Protein AF-0000000084899746 (afdb_homodimer)

pLDDT: mean 70.38, std 29.95, range [18.81, 96.94]

Radius of gyration: 23.06 Å; Cα contacts (8 Å, |Δi|>4): 416; chains: 2; bounding box: 55×87×61 Å

Nearest PDB structures (foldseek):
  3hh2-assembly1_D  TM=6.775E-01  e=1.418E-03  Homo sapiens
  5jhw-assembly1_C  TM=6.684E-01  e=2.834E-03  Homo sapiens
  2b0u-assembly1_C  TM=6.262E-01  e=2.203E-03  Homo sapiens
  5jhw-assembly1_D  TM=6.449E-01  e=4.403E-03  Homo sapiens
  2kcx-assembly1_A  TM=6.021E-01  e=7.758E-03  Homo sapiens

Organism: Ciona savignyi (NCBI:txid51511)

Secondary structure (DSSP, 8-state):
----------------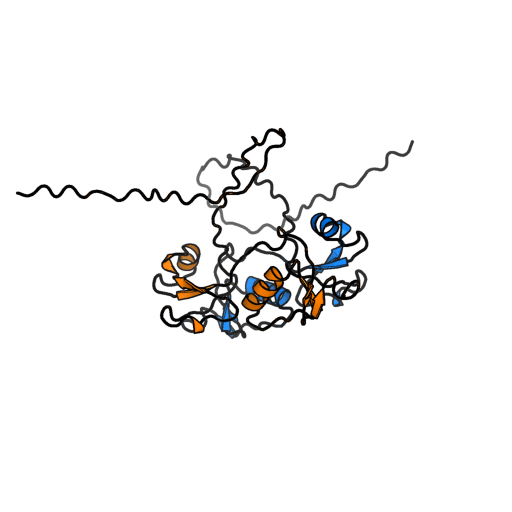---------------------------SEE-B--TT-GGGS-TT-EEEEGGG-HHHHHTT--TT-EEEE-----GGGS----EEETTS-EESSHHHHHHHHHHHTS---EEEEEETTTEE-/-------------------------------------------SEE-B--TT-GGGS-TT-EEEEGGG-HHHHHTT--TT-EEEE-----GGGS----EEETTS-EESSHHHHHHHHHHHTS---EEEEEETTTEE-

Solvent-accessible surface area (backbone atoms only — not comparable to full-atom values): 16824 Å² total; per-residue (Å²): 136,83,83,78,82,80,83,78,85,74,85,65,89,66,91,77,76,82,71,86,72,81,79,80,81,78,81,77,66,83,72,72,78,68,75,68,67,74,66,71,74,49,58,54,50,34,37,73,37,51,86,92,40,73,77,63,29,59,58,79,23,40,69,38,59,32,65,80,33,68,70,46,46,77,63,72,47,52,62,87,38,32,30,27,37,52,74,84,72,70,45,66,77,46,78,72,49,41,25,12,30,68,86,59,28,22,18,39,20,69,64,46,40,48,47,46,17,25,75,58,69,45,92,60,46,79,68,34,42,23,40,47,96,77,51,61,93,138,85,82,80,82,80,83,82,88,80,92,71,91,76,91,81,80,80,71,87,73,81,80,81,82,75,84,76,66,81,69,72,76,70,74,68,67,76,62,70,68,51,57,57,49,35,35,72,36,51,85,92,39,72,78,62,30,58,57,77,25,39,68,37,58,32,65,81,33,67,70,46,45,75,62,70,48,52,60,87,38,32,27,26,35,52,76,82,72,70,45,63,76,46,78,73,50,42,26,12,30,68,86,59,29,20,18,38,19,71,66,47,39,48,46,45,17,26,77,59,68,45,92,61,48,80,68,33,43,22,40,48,96,78,50,60,94

Structure (mmCIF, N/CA/C/O backbone):
data_AF-0000000084899746-model_v1
#
loop_
_entity.id
_entity.type
_entity.pdbx_description
1 polymer 'Kazal-like domain-containing protein'
#
loop_
_atom_site.group_PDB
_atom_site.id
_atom_site.type_symbol
_atom_site.label_atom_id
_atom_site.label_alt_id
_atom_site.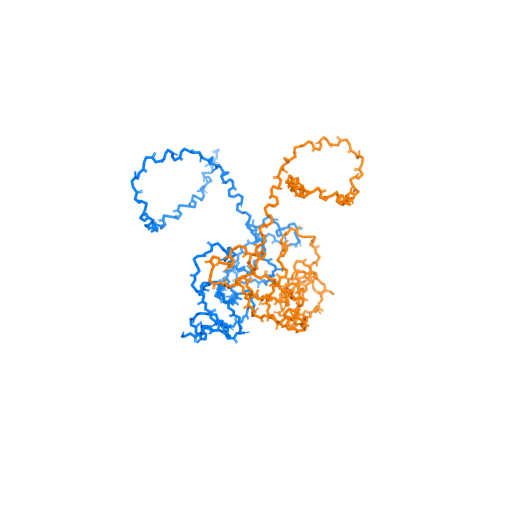label_comp_id
_atom_site.label_asym_id
_atom_site.label_entity_id
_atom_site.label_seq_id
_atom_site.pdbx_PDB_ins_code
_atom_site.Cartn_x
_atom_site.Cartn_y
_atom_site.Cartn_z
_atom_site.occupancy
_atom_site.B_iso_or_equiv
_atom_site.auth_seq_id
_atom_site.auth_comp_id
_atom_site.auth_asym_id
_atom_site.auth_atom_id
_atom_site.pdbx_PDB_model_num
ATOM 1 N N . MET A 1 1 ? -36.156 -30.188 -20.719 1 22.94 1 MET A N 1
ATOM 2 C CA . MET A 1 1 ? -35.375 -29.109 -21.328 1 22.94 1 MET A CA 1
ATOM 3 C C . MET A 1 1 ? -35.062 -28.031 -20.312 1 22.94 1 MET A C 1
ATOM 5 O O . MET A 1 1 ? -35.938 -27.312 -19.844 1 22.94 1 MET A O 1
ATOM 9 N N . SER A 1 2 ? -34.188 -28.094 -19.297 1 26.72 2 SER A N 1
ATOM 10 C CA . SER A 1 2 ? -34.125 -27.719 -17.875 1 26.72 2 SER A CA 1
ATOM 11 C C . SER A 1 2 ? -33.594 -26.297 -17.703 1 26.72 2 SER A C 1
ATOM 13 O O . SER A 1 2 ? -32.531 -25.969 -18.188 1 26.72 2 SER A O 1
ATOM 15 N N . GLU A 1 3 ? -34.438 -25.25 -17.594 1 24.33 3 GLU A N 1
ATOM 16 C CA . GLU A 1 3 ? -34.219 -23.812 -17.609 1 24.33 3 GLU A CA 1
ATOM 17 C C . GLU A 1 3 ? -33.406 -23.344 -16.422 1 24.33 3 GLU A C 1
ATOM 19 O O . GLU A 1 3 ? -33.844 -23.438 -15.273 1 24.33 3 GLU A O 1
ATOM 24 N N . ASN A 1 4 ? -32.125 -23.641 -16.203 1 22.81 4 ASN A N 1
ATOM 25 C CA . ASN A 1 4 ? -31.297 -23.422 -15.031 1 22.81 4 ASN A CA 1
ATOM 26 C C . ASN A 1 4 ? -31.172 -21.938 -14.695 1 22.81 4 ASN A C 1
ATOM 28 O O . ASN A 1 4 ? -30.688 -21.156 -15.508 1 22.81 4 ASN A O 1
ATOM 32 N N . SER A 1 5 ? -32 -21.25 -13.828 1 21.64 5 SER A N 1
ATOM 33 C CA . SER A 1 5 ? -32.25 -19.922 -13.289 1 21.64 5 SER A CA 1
ATOM 34 C C . SER A 1 5 ? -30.984 -19.359 -12.641 1 21.64 5 SER A C 1
ATOM 36 O O . SER A 1 5 ? -30.531 -19.875 -11.617 1 21.64 5 SER A O 1
ATOM 38 N N . SER A 1 6 ? -29.969 -18.922 -13.359 1 20.78 6 SER A N 1
ATOM 39 C CA . SER A 1 6 ? -28.656 -18.469 -12.906 1 20.78 6 SER A CA 1
ATOM 40 C C . SER A 1 6 ? -28.781 -17.25 -12 1 20.78 6 SER A C 1
ATOM 42 O O . SER A 1 6 ? -29.438 -16.281 -12.352 1 20.78 6 SER A O 1
ATOM 44 N N . ILE A 1 7 ? -28.875 -17.203 -10.703 1 20.41 7 ILE A N 1
ATOM 45 C CA . ILE A 1 7 ? -29.031 -16.281 -9.578 1 20.41 7 ILE A CA 1
ATOM 46 C C . ILE A 1 7 ? -27.984 -15.18 -9.672 1 20.41 7 ILE A C 1
ATOM 48 O O . ILE A 1 7 ? -26.781 -15.453 -9.664 1 20.41 7 ILE A O 1
ATOM 52 N N . ARG A 1 8 ? -28.188 -13.992 -10.289 1 20.94 8 ARG A N 1
ATOM 53 C CA . ARG A 1 8 ? -27.453 -12.75 -10.508 1 20.94 8 ARG A CA 1
ATOM 54 C C . ARG A 1 8 ? -27.141 -12.07 -9.18 1 20.94 8 ARG A C 1
ATOM 56 O O . ARG A 1 8 ? -28.031 -11.844 -8.359 1 20.94 8 ARG A O 1
ATOM 63 N N . ALA A 1 9 ? -26 -12.078 -8.5 1 21.05 9 ALA A N 1
ATOM 64 C CA . ALA A 1 9 ? -25.594 -11.578 -7.18 1 21.05 9 ALA A CA 1
ATOM 65 C C . ALA A 1 9 ? -25.641 -10.055 -7.133 1 21.05 9 ALA A C 1
ATOM 67 O O . ALA A 1 9 ? -24.953 -9.391 -7.91 1 21.05 9 ALA A O 1
ATOM 68 N N . VAL A 1 10 ? -26.734 -9.289 -6.93 1 21.27 10 VAL A N 1
ATOM 69 C CA . VAL A 1 10 ? -27.031 -7.875 -6.727 1 21.27 10 VAL A CA 1
ATOM 70 C C . VAL A 1 10 ? -26.281 -7.367 -5.496 1 21.27 10 VAL A C 1
ATOM 72 O O . VAL A 1 10 ? -26.406 -7.926 -4.406 1 21.27 10 VAL A O 1
ATOM 75 N N . CYS A 1 11 ? -25.094 -6.793 -5.648 1 22.44 11 CYS A N 1
ATOM 76 C CA . CYS A 1 11 ? -24.375 -6.18 -4.539 1 22.44 11 CYS A CA 1
ATOM 77 C C . CYS A 1 11 ? -25.188 -5.059 -3.912 1 22.44 11 CYS A C 1
ATOM 79 O O . CYS A 1 11 ? -25.359 -3.994 -4.508 1 22.44 11 CYS A O 1
ATOM 81 N N . THR A 1 12 ? -26.344 -5.113 -3.266 1 22.73 12 THR A N 1
ATOM 82 C CA . THR A 1 12 ? -27.203 -4.184 -2.551 1 22.73 12 THR A CA 1
ATOM 83 C C . THR A 1 12 ? -26.484 -3.592 -1.343 1 22.73 12 THR A C 1
ATOM 85 O O . THR A 1 12 ? -27.125 -3.039 -0.444 1 22.73 12 THR A O 1
ATOM 88 N N . ARG A 1 13 ? -25.297 -3.523 -1.146 1 24.47 13 ARG A N 1
ATOM 89 C CA . ARG A 1 13 ? -25.109 -3.199 0.263 1 24.47 13 ARG A CA 1
ATOM 90 C C . ARG A 1 13 ? -25.578 -1.782 0.568 1 24.47 13 ARG A C 1
ATOM 92 O O . ARG A 1 13 ? -25.125 -0.822 -0.061 1 24.47 13 ARG A O 1
ATOM 99 N N . ARG A 1 14 ? -26.734 -1.293 1.242 1 23.78 14 ARG A N 1
ATOM 100 C CA . ARG A 1 14 ? -27.516 -0.201 1.808 1 23.78 14 ARG A CA 1
ATOM 101 C C . ARG A 1 14 ? -26.703 0.574 2.844 1 23.78 14 ARG A C 1
ATOM 103 O O . ARG A 1 14 ? -27.266 1.404 3.572 1 23.78 14 ARG A O 1
ATOM 110 N N . ARG A 1 15 ? -25.672 0.306 3.469 1 27.06 15 ARG A N 1
ATOM 111 C CA . ARG A 1 15 ? -25.656 1.121 4.68 1 27.06 15 ARG A CA 1
ATOM 112 C C . ARG A 1 15 ? -25.688 2.607 4.34 1 27.06 15 ARG A C 1
ATOM 114 O O . ARG A 1 15 ? -25.062 3.039 3.363 1 27.06 15 ARG A O 1
ATOM 121 N N . ARG A 1 16 ? -26.625 3.539 4.832 1 24.56 16 ARG A N 1
ATOM 122 C CA . ARG A 1 16 ? -27.125 4.898 4.984 1 24.56 16 ARG A CA 1
ATOM 123 C C . ARG A 1 16 ? -26.047 5.828 5.531 1 24.56 16 ARG A C 1
ATOM 125 O O . ARG A 1 16 ? -25.656 5.707 6.695 1 24.56 16 ARG A O 1
ATOM 132 N N . TYR A 1 17 ? -24.984 6.051 5.277 1 24.72 17 TYR A N 1
ATOM 133 C CA . TYR A 1 17 ? -24.297 7.18 5.891 1 24.72 17 TYR A CA 1
ATOM 134 C C . TYR A 1 17 ? -25 8.492 5.57 1 24.72 17 TYR A C 1
ATOM 136 O O . TYR A 1 17 ? -25.391 8.727 4.422 1 24.72 17 TYR A O 1
ATOM 144 N N . ASN A 1 18 ? -25.766 9.102 6.469 1 24.52 18 ASN A N 1
ATOM 145 C CA . ASN A 1 18 ? -26.453 10.391 6.496 1 24.52 18 ASN A CA 1
ATOM 146 C C . ASN A 1 18 ? -25.516 11.523 6.109 1 24.52 18 ASN A C 1
ATOM 148 O O . ASN A 1 18 ? -24.578 11.844 6.844 1 24.52 18 ASN A O 1
ATOM 152 N N . VAL A 1 19 ? -25.188 11.742 4.949 1 23.72 19 VAL A N 1
ATOM 153 C CA . VAL A 1 19 ? -24.766 13.047 4.441 1 23.72 19 VAL A CA 1
ATOM 154 C C . VAL A 1 19 ? -25.906 14.047 4.613 1 23.72 19 VAL A C 1
ATOM 156 O O . VAL A 1 19 ? -27.016 13.828 4.125 1 23.72 19 VAL A O 1
ATOM 159 N N . LEU A 1 20 ? -25.953 14.742 5.77 1 25.7 20 LEU A N 1
ATOM 160 C CA . LEU A 1 20 ? -26.781 15.93 5.855 1 25.7 20 LEU A CA 1
ATOM 161 C C . LEU A 1 20 ? -26.531 16.875 4.684 1 25.7 20 LEU A C 1
ATOM 163 O O . LEU A 1 20 ? -25.469 17.5 4.609 1 25.7 20 LEU A O 1
ATOM 167 N N . LEU A 1 21 ? -27 16.531 3.457 1 24.83 21 LEU A N 1
ATOM 168 C CA . LEU A 1 21 ? -27.328 17.359 2.314 1 24.83 21 LEU A CA 1
ATOM 169 C C . LEU A 1 21 ? -28.438 18.359 2.68 1 24.83 21 LEU A C 1
ATOM 171 O O . LEU A 1 21 ? -29.547 17.969 3.045 1 24.83 21 LEU A O 1
ATOM 175 N N . LYS A 1 22 ? -28.156 19.531 3.238 1 27.23 22 LYS A N 1
ATOM 176 C CA . LYS A 1 22 ? -29.125 20.609 3.133 1 27.23 22 LYS A CA 1
ATOM 177 C C . LYS A 1 22 ? -29.656 20.75 1.706 1 27.23 22 LYS A C 1
ATOM 179 O O . LYS A 1 22 ? -28.969 20.391 0.749 1 27.23 22 LYS A O 1
ATOM 184 N N . SER A 1 23 ? -31.047 21.172 1.27 1 25.8 23 SER A N 1
ATOM 185 C CA . SER A 1 23 ? -32.156 21.281 0.318 1 25.8 23 SER A CA 1
ATOM 186 C C . SER A 1 23 ? -31.734 22.094 -0.91 1 25.8 23 SER A C 1
ATOM 188 O O . SER A 1 23 ? -32.562 22.328 -1.799 1 25.8 23 SER A O 1
ATOM 190 N N . ALA A 1 24 ? -30.812 23.062 -0.92 1 26.81 24 ALA A N 1
ATOM 191 C CA . ALA A 1 24 ? -31.078 23.922 -2.068 1 26.81 24 ALA A CA 1
ATOM 192 C C . ALA A 1 24 ? -31.062 23.125 -3.367 1 26.81 24 ALA A C 1
ATOM 194 O O . ALA A 1 24 ? -30.5 22.031 -3.424 1 26.81 24 ALA A O 1
ATOM 195 N N . GLY A 1 25 ? -31.75 23.516 -4.582 1 26.84 25 GLY A N 1
ATOM 196 C CA . GLY A 1 25 ? -32.281 23.188 -5.891 1 26.84 25 GLY A CA 1
ATOM 197 C C . GLY A 1 25 ? -31.281 22.5 -6.797 1 26.84 25 GLY A C 1
ATOM 198 O O . GLY A 1 25 ? -31.484 22.422 -8.008 1 26.84 25 GLY A O 1
ATOM 199 N N . ILE A 1 26 ? -29.984 22.5 -6.43 1 24.7 26 ILE A N 1
ATOM 200 C CA . ILE A 1 26 ? -29.094 22.281 -7.566 1 24.7 26 ILE A CA 1
ATOM 201 C C . ILE A 1 26 ? -29.375 20.922 -8.195 1 24.7 26 ILE A C 1
ATOM 203 O O . ILE A 1 26 ? -29.562 19.938 -7.492 1 24.7 26 ILE A O 1
ATOM 207 N N . ASN A 1 27 ? -29.938 20.875 -9.43 1 25.02 27 ASN A N 1
ATOM 208 C CA . ASN A 1 27 ? -30.297 19.922 -10.469 1 25.02 27 ASN A CA 1
ATOM 209 C C . ASN A 1 27 ? -29.234 18.844 -10.633 1 25.02 27 ASN A C 1
ATOM 211 O O . ASN A 1 27 ? -28.062 19.141 -10.906 1 25.02 27 ASN A O 1
ATOM 215 N N . TRP A 1 28 ? -29.281 17.734 -10 1 24.17 28 TRP A N 1
ATOM 216 C CA . TRP A 1 28 ? -28.578 16.484 -9.703 1 24.17 28 TRP A CA 1
ATOM 217 C C . TRP A 1 28 ? -28.281 15.703 -10.977 1 24.17 28 TRP A C 1
ATOM 219 O O . TRP A 1 28 ? -27.828 14.555 -10.914 1 24.17 28 TRP A O 1
ATOM 229 N N . MET A 1 29 ? -28.688 16.188 -12.266 1 26.17 29 MET A N 1
ATOM 230 C CA . MET A 1 29 ? -28.844 15.141 -13.266 1 26.17 29 MET A CA 1
ATOM 231 C C . MET A 1 29 ? -27.516 14.469 -13.578 1 26.17 29 MET A C 1
ATOM 233 O O . MET A 1 29 ? -27.453 13.531 -14.375 1 26.17 29 MET A O 1
ATOM 237 N N . LYS A 1 30 ? -26.5 15.273 -13.789 1 27.16 30 LYS A N 1
ATOM 238 C CA . LYS A 1 30 ? -25.578 14.688 -14.75 1 27.16 30 LYS A CA 1
ATOM 239 C C . LYS A 1 30 ? -25.031 13.352 -14.25 1 27.16 30 LYS A C 1
ATOM 241 O O . LYS A 1 30 ? -24.453 13.273 -13.172 1 27.16 30 LYS A O 1
ATOM 246 N N . VAL A 1 31 ? -25.594 12.18 -14.547 1 25.89 31 VAL A N 1
ATOM 247 C CA . VAL A 1 31 ? -25.359 10.75 -14.375 1 25.89 31 VAL A CA 1
ATOM 248 C C . VAL A 1 31 ? -23.922 10.414 -14.758 1 25.89 31 VAL A C 1
ATOM 250 O O . VAL A 1 31 ? -23.562 10.422 -15.938 1 25.89 31 VAL A O 1
ATOM 253 N N . VAL A 1 32 ? -22.938 11.117 -14.461 1 27.5 32 VAL A N 1
ATOM 254 C CA . VAL A 1 32 ? -21.672 10.562 -14.953 1 27.5 32 VAL A CA 1
ATOM 255 C C . VAL A 1 32 ? -21.594 9.078 -14.602 1 27.5 32 VAL A C 1
ATOM 257 O O . VAL A 1 32 ? -21.953 8.68 -13.492 1 27.5 32 VAL A O 1
ATOM 260 N N . SER A 1 33 ? -21.938 8.141 -15.492 1 23.72 33 SER A N 1
ATOM 261 C CA . SER A 1 33 ? -21.688 6.703 -15.484 1 23.72 33 SER A CA 1
ATOM 262 C C . SER A 1 33 ? -20.312 6.379 -14.906 1 23.72 33 SER A C 1
ATOM 264 O O . SER A 1 33 ? -19.297 6.723 -15.508 1 23.72 33 SER A O 1
ATOM 266 N N . VAL A 1 34 ? -20.094 6.723 -13.805 1 28.42 34 VAL A N 1
ATOM 267 C CA . VAL A 1 34 ? -18.891 6.23 -13.156 1 28.42 34 VAL A CA 1
ATOM 268 C C . VAL A 1 34 ? -18.781 4.719 -13.352 1 28.42 34 VAL A C 1
ATOM 270 O O . VAL A 1 34 ? -19.609 3.961 -12.852 1 28.42 34 VAL A O 1
ATOM 273 N N . VAL A 1 35 ? -18.656 4.18 -14.602 1 25.7 35 VAL A N 1
ATOM 274 C CA . VAL A 1 35 ? -18.25 2.787 -14.773 1 25.7 35 VAL A CA 1
ATOM 275 C C . VAL A 1 35 ? -17.234 2.406 -13.688 1 25.7 35 VAL A C 1
ATOM 277 O O . VAL A 1 35 ? -16.156 2.998 -13.594 1 25.7 35 VAL A O 1
ATOM 280 N N . PHE A 1 36 ? -17.734 2.26 -12.562 1 29.45 36 PHE A N 1
ATOM 281 C CA . PHE A 1 36 ? -16.984 1.603 -11.5 1 29.45 36 PHE A CA 1
ATOM 282 C C . PHE A 1 36 ? -16.312 0.331 -12.016 1 29.45 36 PHE A C 1
ATOM 284 O O . PHE A 1 36 ? -16.953 -0.717 -12.109 1 29.45 36 PHE A O 1
ATOM 291 N N . ALA A 1 37 ? -15.727 0.296 -13.156 1 29.95 37 ALA A N 1
ATOM 292 C CA . ALA A 1 37 ? -14.883 -0.879 -13.359 1 29.95 37 ALA A CA 1
ATOM 293 C C . ALA A 1 37 ? -14.219 -1.312 -12.055 1 29.95 37 ALA A C 1
ATOM 295 O O . ALA A 1 37 ? -13.562 -0.508 -11.391 1 29.95 37 ALA A O 1
ATOM 296 N N . LEU A 1 38 ? -14.992 -2.064 -11.281 1 30.58 38 LEU A N 1
ATOM 297 C CA . LEU A 1 38 ? -14.445 -2.811 -10.156 1 30.58 38 LEU A CA 1
ATOM 298 C C . LEU A 1 38 ? -12.969 -3.127 -10.375 1 30.58 38 LEU A C 1
ATOM 300 O O . LEU A 1 38 ? -12.641 -4.102 -11.0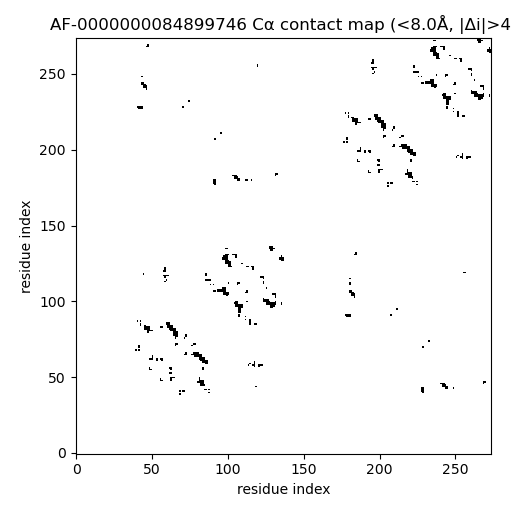62 1 30.58 38 LEU A O 1
ATOM 304 N N . HIS A 1 39 ? -12.234 -2.193 -10.883 1 35.06 39 HIS A N 1
ATOM 305 C CA . HIS A 1 39 ? -10.82 -2.537 -10.891 1 35.06 39 HIS A CA 1
ATOM 306 C C . HIS A 1 39 ? -10.406 -3.213 -9.586 1 35.06 39 HIS A C 1
ATOM 308 O O . HIS A 1 39 ? -10.492 -2.609 -8.516 1 35.06 39 HIS A O 1
ATOM 314 N N . VAL A 1 40 ? -10.883 -4.477 -9.477 1 37.56 40 VAL A N 1
ATOM 315 C CA . VAL A 1 40 ? -10.25 -5.246 -8.414 1 37.56 40 VAL A CA 1
ATOM 316 C C . VAL A 1 40 ? -8.75 -4.98 -8.398 1 37.56 40 VAL A C 1
ATOM 318 O O . VAL A 1 40 ? -8.047 -5.312 -9.359 1 37.56 40 VAL A O 1
ATOM 321 N N . THR A 1 41 ? -8.383 -3.768 -7.953 1 48.16 41 THR A N 1
ATOM 322 C CA . THR A 1 41 ? -6.945 -3.561 -7.777 1 48.16 41 THR A CA 1
ATOM 323 C C . THR A 1 41 ? -6.297 -4.789 -7.141 1 48.16 41 THR A C 1
ATOM 325 O O . THR A 1 41 ? -6.785 -5.301 -6.133 1 48.16 41 THR A O 1
ATOM 328 N N . VAL A 1 42 ? -5.812 -5.645 -8.039 1 55.22 42 VAL A N 1
ATOM 329 C CA . VAL A 1 42 ? -5.043 -6.785 -7.559 1 55.22 42 VAL A CA 1
ATOM 330 C C . VAL A 1 42 ? -3.939 -6.305 -6.617 1 55.22 42 VAL A C 1
ATOM 332 O O . VAL A 1 42 ? -3.355 -5.238 -6.832 1 55.22 42 VAL A O 1
ATOM 335 N N . ALA A 1 43 ? -3.871 -7.059 -5.508 1 67.25 43 ALA A N 1
ATOM 336 C CA . ALA A 1 43 ? -2.895 -6.836 -4.445 1 67.25 43 ALA A CA 1
ATOM 337 C C . ALA A 1 43 ? -1.47 -6.898 -4.988 1 67.25 43 ALA A C 1
ATOM 339 O O . ALA A 1 43 ? -1.187 -7.66 -5.918 1 67.25 43 ALA A O 1
ATOM 340 N N . ASN A 1 44 ? -0.686 -5.953 -4.617 1 77.25 44 ASN A N 1
ATOM 341 C CA . ASN A 1 44 ? 0.735 -5.977 -4.945 1 77.25 44 ASN A CA 1
ATOM 342 C C . ASN A 1 44 ? 1.382 -7.301 -4.551 1 77.25 44 ASN A C 1
ATOM 344 O O . ASN A 1 44 ? 2.246 -7.809 -5.266 1 77.25 44 ASN A O 1
ATOM 348 N N . ALA A 1 45 ? 0.949 -7.844 -3.461 1 87.81 45 ALA A N 1
ATOM 349 C CA . ALA A 1 45 ? 1.521 -9.078 -2.936 1 87.81 45 ALA A CA 1
ATOM 350 C C . ALA A 1 45 ? 0.433 -10.008 -2.404 1 87.81 45 ALA A C 1
ATOM 352 O O . ALA A 1 45 ? -0.59 -9.547 -1.895 1 87.81 45 ALA A O 1
ATOM 353 N N . THR A 1 46 ? 0.724 -11.344 -2.592 1 90.12 46 THR A N 1
ATOM 354 C CA . THR A 1 46 ? -0.265 -12.312 -2.123 1 90.12 46 THR A CA 1
ATOM 355 C C . THR A 1 46 ? 0.417 -13.539 -1.526 1 90.12 46 THR A C 1
ATOM 357 O O . THR A 1 46 ? 1.602 -13.773 -1.771 1 90.12 46 THR A O 1
ATOM 360 N N . THR A 1 47 ? -0.267 -14.242 -0.666 1 93.88 47 THR A N 1
ATOM 361 C CA . THR A 1 47 ? 0.013 -15.602 -0.214 1 93.88 47 THR A CA 1
ATOM 362 C C . THR A 1 47 ? -1.167 -16.531 -0.509 1 93.88 47 THR A C 1
ATOM 364 O O . THR A 1 47 ? -2.311 -16.078 -0.591 1 93.88 47 THR A O 1
ATOM 367 N N . PHE A 1 48 ? -0.789 -17.781 -0.743 1 95.19 48 PHE A N 1
ATOM 368 C CA . PHE A 1 48 ? -1.876 -18.75 -0.844 1 95.19 48 PHE A CA 1
ATOM 369 C C . PHE A 1 48 ? -2.551 -18.953 0.507 1 95.19 48 PHE A C 1
ATOM 371 O O . PHE A 1 48 ? -1.924 -18.766 1.553 1 95.19 48 PHE A O 1
ATOM 378 N N . CYS A 1 49 ? -3.855 -19.266 0.397 1 96.25 49 CYS A N 1
ATOM 379 C CA . CYS A 1 49 ? -4.598 -19.469 1.636 1 96.25 49 CYS A CA 1
ATOM 380 C C . CYS A 1 49 ? -5.516 -20.688 1.529 1 96.25 49 CYS A C 1
ATOM 382 O O . CYS A 1 49 ? -5.711 -21.219 0.439 1 96.25 49 CYS A O 1
ATOM 384 N N . ASP A 1 50 ? -5.934 -21.203 2.762 1 96.75 50 ASP A N 1
ATOM 385 C CA . ASP A 1 50 ? -6.93 -22.266 2.893 1 96.75 50 ASP A CA 1
ATOM 386 C C . ASP A 1 50 ? -8.328 -21.688 3.055 1 96.75 50 ASP A C 1
ATOM 388 O O . ASP A 1 50 ? -8.633 -21.047 4.066 1 96.75 50 ASP A O 1
ATOM 392 N N . PRO A 1 51 ? -9.203 -21.891 1.979 1 95.19 51 PRO A N 1
ATOM 393 C CA . PRO A 1 51 ? -10.547 -21.297 2.064 1 95.19 51 PRO A CA 1
ATOM 394 C C . PRO A 1 51 ? -11.344 -21.828 3.252 1 95.19 51 PRO A C 1
ATOM 396 O O . PRO A 1 51 ? -12.32 -21.188 3.672 1 95.19 51 PRO A O 1
ATOM 399 N N . ASP A 1 52 ? -10.977 -22.938 3.857 1 96 52 ASP A N 1
ATOM 400 C CA . ASP A 1 52 ? -11.703 -23.531 4.984 1 96 52 ASP A CA 1
ATOM 401 C C . ASP A 1 52 ? -11.133 -23.047 6.312 1 96 52 ASP A C 1
ATOM 403 O O . ASP A 1 52 ? -11.633 -23.406 7.379 1 96 52 ASP A O 1
ATOM 407 N N . ASP A 1 53 ? -10.055 -22.234 6.332 1 95.44 53 ASP A N 1
ATOM 408 C CA . ASP A 1 53 ? -9.414 -21.703 7.531 1 95.44 53 ASP A CA 1
ATOM 409 C C . ASP A 1 53 ? -9.172 -20.188 7.391 1 95.44 53 ASP A C 1
ATOM 411 O O . ASP A 1 53 ? -8.125 -19.781 6.879 1 95.44 53 ASP A O 1
ATOM 415 N N . ALA A 1 54 ? -10.031 -19.422 7.863 1 86.88 54 ALA A N 1
ATOM 416 C CA . ALA A 1 54 ? -9.969 -17.969 7.742 1 86.88 54 ALA A CA 1
ATOM 417 C C . ALA A 1 54 ? -8.711 -17.422 8.406 1 86.88 54 ALA A C 1
ATOM 419 O O . ALA A 1 54 ? -8.258 -16.312 8.078 1 86.88 54 ALA A O 1
ATOM 420 N N . ALA A 1 55 ? -8.102 -18.219 9.328 1 92.44 55 ALA A N 1
ATOM 421 C CA . ALA A 1 55 ? -6.957 -17.734 10.086 1 92.44 55 ALA A CA 1
ATOM 422 C C . ALA A 1 55 ? -5.684 -17.75 9.242 1 92.44 55 ALA A C 1
ATOM 424 O O . ALA A 1 55 ? -4.672 -17.156 9.625 1 92.44 55 ALA A O 1
ATOM 425 N N . THR A 1 56 ? -5.793 -18.297 8.039 1 94.44 56 THR A N 1
ATOM 426 C CA . THR A 1 56 ? -4.629 -18.344 7.156 1 94.44 56 THR A CA 1
ATOM 427 C C . THR A 1 56 ? -4.25 -16.938 6.691 1 94.44 56 THR A C 1
ATOM 429 O O . THR A 1 56 ? -3.088 -16.672 6.379 1 94.44 56 THR A O 1
ATOM 432 N N . CYS A 1 57 ? -5.242 -16.016 6.633 1 94.88 57 CYS A N 1
ATOM 433 C CA . CYS A 1 57 ? -4.957 -14.633 6.285 1 94.88 57 CYS A CA 1
ATOM 434 C C . CYS A 1 57 ? -4.953 -13.742 7.523 1 94.88 57 CYS A C 1
ATOM 436 O O . CYS A 1 57 ? -5.93 -13.719 8.273 1 94.88 57 CYS A O 1
ATOM 438 N N . ARG A 1 58 ? -3.852 -12.992 7.645 1 92.94 58 ARG A N 1
ATOM 439 C CA . ARG A 1 58 ? -3.662 -12.195 8.852 1 92.94 58 ARG A CA 1
ATOM 440 C C . ARG A 1 58 ? -3.889 -10.711 8.562 1 92.94 58 ARG A C 1
ATOM 442 O O . ARG A 1 58 ? -3.975 -10.305 7.402 1 92.94 58 ARG A O 1
ATOM 449 N N . PHE A 1 59 ? -4.133 -9.898 9.617 1 92.88 59 PHE A N 1
ATOM 450 C CA . PHE A 1 59 ? -4.184 -8.438 9.609 1 92.88 59 PHE A CA 1
ATOM 451 C C . PHE A 1 59 ? -5.293 -7.941 8.688 1 92.88 59 PHE A C 1
ATOM 453 O O . PHE A 1 59 ? -5.086 -7.023 7.898 1 92.88 59 PHE A O 1
ATOM 460 N N . GLY A 1 60 ? -6.387 -8.641 8.781 1 90.69 60 GLY A N 1
ATOM 461 C CA . GLY A 1 60 ? -7.562 -8.141 8.078 1 90.69 60 GLY A CA 1
ATOM 462 C C . GLY A 1 60 ? -7.641 -8.617 6.641 1 90.69 60 GLY A C 1
ATOM 463 O O . GLY A 1 60 ? -8.539 -8.211 5.898 1 90.69 60 GLY A O 1
ATOM 464 N N . GLY A 1 61 ? -6.691 -9.492 6.203 1 91.56 61 GLY A N 1
ATOM 465 C CA . GLY A 1 61 ? -6.762 -10.078 4.871 1 91.56 61 GLY A CA 1
ATOM 466 C C . GLY A 1 61 ? -7.922 -11.039 4.703 1 91.56 61 GLY A C 1
ATOM 467 O O . GLY A 1 61 ? -8.375 -11.648 5.672 1 91.56 61 GLY A O 1
ATOM 468 N N . LYS A 1 62 ? -8.352 -11.109 3.473 1 91.81 62 LYS A N 1
ATOM 469 C CA . LYS A 1 62 ? -9.445 -12.023 3.158 1 91.81 62 LYS A CA 1
ATOM 470 C C . LYS A 1 62 ? -8.992 -13.109 2.182 1 91.81 62 LYS A C 1
ATOM 472 O O . LYS A 1 62 ? -8.289 -12.82 1.211 1 91.81 62 LYS A O 1
ATOM 477 N N . CYS A 1 63 ? -9.391 -14.359 2.521 1 95.19 63 CYS A N 1
ATOM 478 C CA . CYS A 1 63 ? -9.117 -15.461 1.599 1 95.19 63 CYS A CA 1
ATOM 479 C C . CYS A 1 63 ? -10.07 -15.422 0.412 1 95.19 63 CYS A C 1
ATOM 481 O O . CYS A 1 63 ? -11.281 -15.609 0.575 1 95.19 63 CYS A O 1
ATOM 483 N N . THR A 1 64 ? -9.547 -15.172 -0.803 1 92.75 64 THR A N 1
ATOM 484 C CA . THR A 1 64 ? -10.359 -14.914 -1.987 1 92.75 64 THR A CA 1
ATOM 485 C C . THR A 1 64 ? -10.016 -15.898 -3.104 1 92.75 64 THR A C 1
ATOM 487 O O . THR A 1 64 ? -8.844 -16.203 -3.326 1 92.75 64 THR A O 1
ATOM 490 N N . SER A 1 65 ? -11.094 -16.375 -3.68 1 94.56 65 SER A N 1
ATOM 491 C CA . SER A 1 65 ? -10.891 -17.281 -4.801 1 94.56 65 SER A CA 1
ATOM 492 C C . SER A 1 65 ? -10.32 -16.547 -6.012 1 94.56 65 SER A C 1
ATOM 494 O O . SER A 1 65 ? -10.805 -15.477 -6.383 1 94.56 65 SER A O 1
ATOM 496 N N . VAL A 1 66 ? -9.289 -17.234 -6.629 1 92 66 VAL A N 1
ATOM 497 C CA . VAL A 1 66 ? -8.648 -16.641 -7.801 1 92 66 VAL A CA 1
ATOM 498 C C . VAL A 1 66 ? -9.641 -16.609 -8.969 1 92 66 VAL A C 1
ATOM 500 O O . VAL A 1 66 ? -9.547 -15.75 -9.844 1 92 66 VAL A O 1
ATOM 503 N N . SER A 1 67 ? -10.641 -17.453 -8.984 1 92.69 67 SER A N 1
ATOM 504 C CA . SER A 1 67 ? -11.617 -17.531 -10.062 1 92.69 67 SE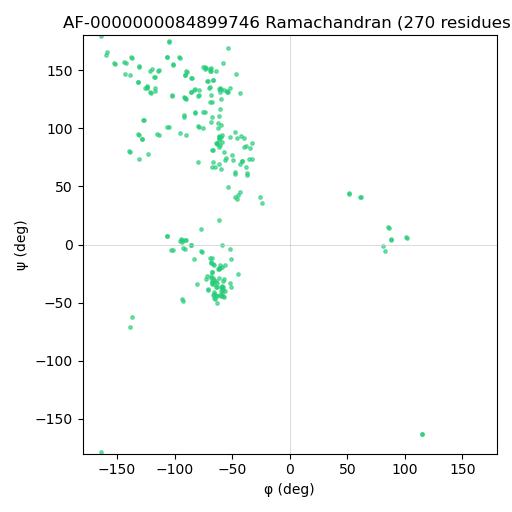R A CA 1
ATOM 505 C C . SER A 1 67 ? -12.391 -16.219 -10.195 1 92.69 67 SER A C 1
ATOM 507 O O . SER A 1 67 ? -12.938 -15.922 -11.258 1 92.69 67 SER A O 1
ATOM 509 N N . THR A 1 68 ? -12.406 -15.43 -9.156 1 87.56 68 THR A N 1
ATOM 510 C CA . THR A 1 68 ? -13.141 -14.164 -9.172 1 87.56 68 THR A CA 1
ATOM 511 C C . THR A 1 68 ? -12.227 -13.016 -9.578 1 87.56 68 THR A C 1
ATOM 513 O O . THR A 1 68 ? -12.641 -11.852 -9.562 1 87.56 68 THR A O 1
ATOM 516 N N . MET A 1 69 ? -10.992 -13.289 -9.93 1 83.25 69 MET A N 1
ATOM 517 C CA . MET A 1 69 ? -10 -12.281 -10.281 1 83.25 69 MET A CA 1
ATOM 518 C C . MET A 1 69 ? -9.344 -12.602 -11.617 1 83.25 69 MET A C 1
ATOM 520 O O . MET A 1 69 ? -8.289 -13.234 -11.664 1 83.25 69 MET A O 1
ATOM 524 N N . PRO A 1 70 ? -9.906 -12.102 -12.641 1 82.06 70 PRO A N 1
ATOM 525 C CA . PRO A 1 70 ? -9.414 -12.461 -13.977 1 82.06 70 PRO A CA 1
ATOM 526 C C . PRO A 1 70 ? -7.945 -12.102 -14.18 1 82.06 70 PRO A C 1
ATOM 528 O O . PRO A 1 70 ? -7.207 -12.852 -14.82 1 82.06 70 PRO A O 1
ATOM 531 N N . VAL A 1 71 ? -7.496 -11.031 -13.633 1 80.5 71 VAL A N 1
ATOM 532 C CA . VAL A 1 71 ? -6.125 -10.578 -13.828 1 80.5 71 VAL A CA 1
ATOM 533 C C . VAL A 1 71 ? -5.152 -11.602 -13.242 1 80.5 71 VAL A C 1
ATOM 535 O O . VAL A 1 71 ? -4.078 -11.836 -13.797 1 80.5 71 VAL A O 1
ATOM 538 N N . MET A 1 72 ? -5.535 -12.273 -12.227 1 84.88 72 MET A N 1
ATOM 539 C CA . MET A 1 72 ? -4.672 -13.258 -11.586 1 84.88 72 MET A CA 1
ATOM 540 C C . MET A 1 72 ? -4.508 -14.492 -12.469 1 84.88 72 MET A C 1
ATOM 542 O O . MET A 1 72 ? -3.436 -15.094 -12.508 1 84.88 72 MET A O 1
ATOM 546 N N . LEU A 1 73 ? -5.59 -14.805 -13.078 1 85.56 73 LEU A N 1
ATOM 547 C CA . LEU A 1 73 ? -5.508 -15.922 -14 1 85.56 73 LEU A CA 1
ATOM 548 C C . LEU A 1 73 ? -4.492 -15.648 -15.109 1 85.56 73 LEU A C 1
ATOM 550 O O . LEU A 1 73 ? -3.713 -16.531 -15.477 1 85.56 73 LEU A O 1
ATOM 554 N N . SER A 1 74 ? -4.527 -14.422 -15.531 1 81.12 74 SER A N 1
ATOM 555 C CA . SER A 1 74 ? -3.588 -14.008 -16.562 1 81.12 74 SER A CA 1
ATOM 556 C C . SER A 1 74 ? -2.152 -14.016 -16.047 1 81.12 74 SER A C 1
ATOM 558 O O . SER A 1 74 ? -1.206 -14.125 -16.828 1 81.12 74 SER A O 1
ATOM 560 N N . HIS A 1 75 ? -1.96 -14.039 -14.758 1 83.81 75 HIS A N 1
ATOM 561 C CA . HIS A 1 75 ? -0.64 -14.016 -14.141 1 83.81 75 HIS A CA 1
ATOM 562 C C . HIS A 1 75 ? -0.153 -15.422 -13.828 1 83.81 75 HIS A C 1
ATOM 564 O O . HIS A 1 75 ? 0.885 -15.602 -13.188 1 83.81 75 HIS A O 1
ATOM 570 N N . GLY A 1 76 ? -0.877 -16.453 -14.172 1 85.69 76 GLY A N 1
ATOM 571 C CA . GLY A 1 76 ? -0.421 -17.828 -14.031 1 85.69 76 GLY A CA 1
ATOM 572 C C . GLY A 1 76 ? -0.99 -18.516 -12.812 1 85.69 76 GLY A C 1
ATOM 573 O O . GLY A 1 76 ? -0.62 -19.656 -12.508 1 85.69 76 GLY A O 1
ATOM 574 N N . TYR A 1 77 ? -1.863 -17.875 -12.148 1 89.62 77 TYR A N 1
ATOM 575 C CA . TYR A 1 77 ? -2.584 -18.547 -11.07 1 89.62 77 TYR A CA 1
ATOM 576 C C . TYR A 1 77 ? -3.635 -19.5 -11.625 1 89.62 77 TYR A C 1
ATOM 578 O O . TYR A 1 77 ? -4.164 -19.281 -12.719 1 89.62 77 TYR A O 1
ATOM 586 N N . ARG A 1 78 ? -3.92 -20.531 -10.82 1 94 78 ARG A N 1
ATOM 587 C CA . ARG A 1 78 ? -4.969 -21.469 -11.211 1 94 78 ARG A CA 1
ATOM 588 C C . ARG A 1 78 ? -6.324 -21.016 -10.672 1 94 78 ARG A C 1
ATOM 590 O O . ARG A 1 78 ? -6.406 -20.359 -9.633 1 94 78 ARG A O 1
ATOM 597 N N . ALA A 1 79 ? -7.375 -21.344 -11.391 1 94.81 79 ALA A N 1
ATOM 598 C CA . ALA A 1 79 ? -8.734 -20.953 -11.031 1 94.81 79 ALA A CA 1
ATOM 599 C C . ALA A 1 79 ? -9.109 -21.453 -9.641 1 94.81 79 ALA A C 1
ATOM 601 O O . ALA A 1 79 ? -9.867 -20.812 -8.914 1 94.81 79 ALA A O 1
ATOM 602 N N . ASN A 1 80 ? -8.523 -22.656 -9.211 1 95.88 80 ASN A N 1
ATOM 603 C CA . ASN A 1 80 ? -8.883 -23.25 -7.93 1 95.88 80 ASN A CA 1
ATOM 604 C C . ASN A 1 80 ? -7.977 -22.75 -6.809 1 95.88 80 ASN A C 1
ATOM 606 O O . ASN A 1 80 ? -8.078 -23.203 -5.668 1 95.88 80 ASN A O 1
ATOM 610 N N . ASP A 1 81 ? -7.121 -21.828 -7.191 1 94.69 81 ASP A N 1
ATOM 611 C CA . ASP A 1 81 ? -6.273 -21.219 -6.168 1 94.69 81 ASP A CA 1
ATOM 612 C C . ASP A 1 81 ? -7.074 -20.266 -5.289 1 94.69 81 ASP A C 1
ATOM 614 O O . ASP A 1 81 ? -8.117 -19.75 -5.703 1 94.69 81 ASP A O 1
ATOM 618 N N . TYR A 1 82 ? -6.602 -20.125 -4.031 1 94.69 82 TYR A N 1
ATOM 619 C CA . TYR A 1 82 ? -7.062 -19.109 -3.096 1 94.69 82 TYR A CA 1
ATOM 620 C C . TYR A 1 82 ? -5.895 -18.297 -2.562 1 94.69 82 TYR A C 1
ATOM 622 O O . TYR A 1 82 ? -4.828 -18.844 -2.271 1 94.69 82 TYR A O 1
ATOM 630 N N . VAL A 1 83 ? -6.113 -16.984 -2.555 1 93.75 83 VAL A N 1
ATOM 631 C CA . VAL A 1 83 ? -5.027 -16.125 -2.096 1 93.75 83 VAL A CA 1
ATOM 632 C C . VAL A 1 83 ? -5.559 -15.125 -1.065 1 93.75 83 VAL A C 1
ATOM 634 O O . VAL A 1 83 ? -6.754 -14.828 -1.039 1 93.75 83 VAL A O 1
ATOM 637 N N . CYS A 1 84 ? -4.664 -14.672 -0.182 1 93.44 84 CYS A N 1
ATOM 638 C CA . CYS A 1 84 ? -5.004 -13.617 0.768 1 93.44 84 CYS A CA 1
ATOM 639 C C . CYS A 1 84 ? -4.957 -12.25 0.102 1 93.44 84 CYS A C 1
ATOM 641 O O . CYS A 1 84 ? -3.949 -11.883 -0.501 1 93.44 84 CYS A O 1
ATOM 643 N N . MET A 1 85 ? -5.996 -11.539 0.264 1 88.88 85 MET A N 1
ATOM 644 C CA . MET A 1 85 ? -6.094 -10.203 -0.316 1 88.88 85 MET A CA 1
ATOM 645 C C . MET A 1 85 ? -6.332 -9.156 0.767 1 88.88 85 MET A C 1
ATOM 647 O O . MET A 1 85 ? -7.18 -9.344 1.642 1 88.88 85 MET A O 1
ATOM 651 N N . CYS A 1 86 ? -5.496 -8.109 0.661 1 87.62 86 CYS A N 1
ATOM 652 C CA . CYS A 1 86 ? -5.746 -6.961 1.527 1 87.62 86 CYS A CA 1
ATOM 653 C C . CYS A 1 86 ? -6.754 -6.008 0.892 1 87.62 86 CYS A C 1
ATOM 655 O O . CYS A 1 86 ? -6.75 -5.812 -0.325 1 87.62 86 CYS A O 1
ATOM 657 N N . PRO A 1 87 ? -7.625 -5.414 1.762 1 82.81 87 PRO A N 1
ATOM 658 C CA . PRO A 1 87 ? -8.523 -4.406 1.2 1 82.81 87 PRO A CA 1
ATOM 659 C C . PRO A 1 87 ? -7.777 -3.217 0.601 1 82.81 87 PRO A C 1
ATOM 661 O O . PRO A 1 87 ? -6.742 -2.803 1.131 1 82.81 87 PRO A O 1
ATOM 664 N N . ASN A 1 88 ? -8.203 -2.867 -0.562 1 73.81 88 ASN A N 1
ATOM 665 C CA . ASN A 1 88 ? -7.59 -1.725 -1.228 1 73.81 88 ASN A CA 1
ATOM 666 C C . ASN A 1 88 ? -8.508 -0.509 -1.22 1 73.81 88 ASN A C 1
ATOM 668 O O . ASN A 1 88 ? -9.547 -0.508 -1.884 1 73.81 88 ASN A O 1
ATOM 672 N N . MET A 1 89 ? -8.242 0.42 -0.33 1 74.25 89 MET A N 1
ATOM 673 C CA . MET A 1 89 ? -9.008 1.662 -0.282 1 74.25 89 MET A CA 1
ATOM 674 C C . MET A 1 89 ? -8.109 2.865 -0.552 1 74.25 89 MET A C 1
ATOM 676 O O . MET A 1 89 ? -6.926 2.854 -0.205 1 74.25 89 MET A O 1
ATOM 680 N N . GLN A 1 90 ? -8.688 3.773 -1.203 1 73.5 90 GLN A N 1
ATOM 681 C CA . GLN A 1 90 ? -7.949 5 -1.487 1 73.5 90 GLN A CA 1
ATOM 682 C C . GLN A 1 90 ? -7.941 5.93 -0.278 1 73.5 90 GLN A C 1
ATOM 684 O O . GLN A 1 90 ? -8.883 6.707 -0.078 1 73.5 90 GLN A O 1
ATOM 689 N N . CYS A 1 91 ? -6.848 5.934 0.389 1 79.12 91 CYS A N 1
ATOM 690 C CA . CYS A 1 91 ? -6.75 6.66 1.65 1 79.12 91 CYS A CA 1
ATOM 691 C C . CYS A 1 91 ? -6.715 8.164 1.41 1 79.12 91 CYS A C 1
ATOM 693 O O . CYS A 1 91 ? -7.18 8.945 2.246 1 79.12 91 CYS A O 1
ATOM 695 N N . ASN A 1 92 ? -6.188 8.547 0.293 1 70.06 92 ASN A N 1
ATOM 696 C CA . ASN A 1 92 ? -6.027 9.977 0.024 1 70.06 92 ASN A CA 1
ATOM 697 C C . ASN A 1 92 ? -7.375 10.672 -0.148 1 70.06 92 ASN A C 1
ATOM 699 O O . ASN A 1 92 ? -7.457 11.898 -0.095 1 70.06 92 ASN A O 1
ATOM 703 N N . MET A 1 93 ? -8.391 9.898 -0.274 1 71.69 93 MET A N 1
ATOM 704 C CA . MET A 1 93 ? -9.711 10.477 -0.495 1 71.69 93 MET A CA 1
ATOM 705 C C . MET A 1 93 ? -10.57 10.367 0.762 1 71.69 93 MET A C 1
ATOM 707 O O . MET A 1 93 ? -11.742 10.766 0.758 1 71.69 93 MET A O 1
ATOM 711 N N . MET A 1 94 ? -9.961 9.961 1.744 1 78.56 94 MET A N 1
ATOM 712 C CA . MET A 1 94 ? -10.727 9.758 2.975 1 78.56 94 MET A CA 1
ATOM 713 C C . MET A 1 94 ? -10.617 10.969 3.893 1 78.56 94 MET A C 1
ATOM 715 O O . MET A 1 94 ? -9.773 11.844 3.674 1 78.56 94 MET A O 1
ATOM 719 N N . ARG A 1 95 ? -11.602 11.023 4.855 1 84.25 95 ARG A N 1
ATOM 720 C CA . ARG A 1 95 ? -11.555 12.086 5.855 1 84.25 95 ARG A CA 1
ATOM 721 C C . ARG A 1 95 ? -10.211 12.094 6.574 1 84.25 95 ARG A C 1
ATOM 723 O O . ARG A 1 95 ? -9.719 11.047 7.004 1 84.25 95 ARG A O 1
ATOM 730 N N . TYR A 1 96 ? -9.727 13.312 6.621 1 87.5 96 TYR A N 1
ATOM 731 C CA . TYR A 1 96 ? -8.422 13.461 7.254 1 87.5 96 TYR A CA 1
ATOM 732 C C . TYR A 1 96 ? -8.562 13.539 8.773 1 87.5 96 TYR A C 1
ATOM 734 O O . TYR A 1 96 ? -9.25 14.422 9.289 1 87.5 96 TYR A O 1
ATOM 742 N N . ASP A 1 97 ? -8.125 12.68 9.469 1 91.44 97 ASP A N 1
ATOM 743 C CA . ASP A 1 97 ? -7.957 12.562 10.914 1 91.44 97 ASP A CA 1
ATOM 744 C C . ASP A 1 97 ? -6.625 11.898 11.258 1 91.44 97 ASP A C 1
ATOM 746 O O . ASP A 1 97 ? -6.582 10.719 11.609 1 91.44 97 ASP A O 1
ATOM 750 N N . PRO A 1 98 ? -5.574 12.703 11.211 1 93.06 98 PRO A N 1
ATOM 751 C CA . PRO A 1 98 ? -4.223 12.133 11.195 1 93.06 98 PRO A CA 1
ATOM 752 C C . PRO A 1 98 ? -3.867 11.422 12.5 1 93.06 98 PRO A C 1
ATOM 754 O O . PRO A 1 98 ? -4.242 11.883 13.578 1 93.06 98 PRO A O 1
ATOM 757 N N . ILE A 1 99 ? -3.168 10.336 12.328 1 95.19 99 ILE A N 1
ATOM 758 C CA . ILE A 1 99 ? -2.648 9.586 13.461 1 95.19 99 ILE A CA 1
ATOM 759 C C . ILE A 1 99 ? -1.176 9.258 13.234 1 95.19 99 ILE A C 1
ATOM 761 O O . ILE A 1 99 ? -0.772 8.945 12.109 1 95.19 99 ILE A O 1
ATOM 765 N N . CYS A 1 100 ? -0.43 9.367 14.281 1 96.62 100 CYS A N 1
ATOM 766 C CA . CYS A 1 100 ? 0.952 8.898 14.266 1 96.62 100 CYS A CA 1
ATOM 767 C C . CYS A 1 100 ? 1.044 7.457 14.742 1 96.62 100 CYS A C 1
ATOM 769 O O . CYS A 1 100 ? 0.494 7.105 15.781 1 96.62 100 CYS A O 1
ATOM 771 N N . ALA A 1 101 ? 1.681 6.648 13.898 1 96.88 101 ALA A N 1
ATOM 772 C CA . ALA A 1 101 ? 1.733 5.227 14.227 1 96.88 101 ALA A CA 1
ATOM 773 C C . ALA A 1 101 ? 3.119 4.828 14.727 1 96.88 101 ALA A C 1
ATOM 775 O O . ALA A 1 101 ? 4.027 5.664 14.789 1 96.88 101 ALA A O 1
ATOM 776 N N . SER A 1 102 ? 3.246 3.617 15.141 1 96.19 102 SER A N 1
ATOM 777 C CA . SER A 1 102 ? 4.434 3.094 15.812 1 96.19 102 SER A CA 1
ATOM 778 C C . SER A 1 102 ? 5.617 3.02 14.852 1 96.19 102 SER A C 1
ATOM 780 O O . SER A 1 102 ? 6.762 2.846 15.281 1 96.19 102 SER A O 1
ATOM 782 N N . ASP A 1 103 ? 5.418 3.096 13.555 1 92.94 103 ASP A N 1
ATOM 783 C CA . ASP A 1 103 ? 6.523 3.135 12.594 1 92.94 103 ASP A CA 1
ATOM 784 C C . ASP A 1 103 ? 7.031 4.562 12.398 1 92.94 103 ASP A C 1
ATOM 786 O O . ASP A 1 103 ? 7.918 4.805 11.578 1 92.94 103 ASP A O 1
ATOM 790 N N . GLY A 1 104 ? 6.395 5.508 13.109 1 93.31 104 GLY A N 1
ATOM 791 C CA . GLY A 1 104 ? 6.859 6.883 13.062 1 93.31 104 GLY A CA 1
ATOM 792 C C . GLY A 1 104 ? 6.293 7.672 11.898 1 93.31 104 GLY A C 1
ATOM 793 O O . GLY A 1 104 ? 6.77 8.766 11.594 1 93.31 104 GLY A O 1
ATOM 794 N N . ARG A 1 105 ? 5.258 7.082 11.336 1 94.38 105 ARG A N 1
ATOM 795 C CA . ARG A 1 105 ? 4.664 7.738 10.172 1 94.38 105 ARG A CA 1
ATOM 796 C C . ARG A 1 105 ? 3.246 8.211 10.477 1 94.38 105 ARG A C 1
ATOM 798 O O . ARG A 1 105 ? 2.545 7.609 11.297 1 94.38 105 ARG A O 1
ATOM 805 N N . THR A 1 106 ? 2.92 9.328 9.773 1 94.56 106 THR A N 1
ATOM 806 C CA . THR A 1 106 ? 1.574 9.875 9.906 1 94.56 106 THR A CA 1
ATOM 807 C C . THR A 1 106 ? 0.635 9.273 8.867 1 94.56 106 THR A C 1
ATOM 809 O O . THR A 1 106 ? 0.936 9.281 7.672 1 94.56 106 THR A O 1
ATOM 812 N N . TYR A 1 107 ? -0.436 8.719 9.297 1 93.5 107 TYR A N 1
ATOM 813 C CA . TYR A 1 107 ? -1.455 8.164 8.414 1 93.5 107 TYR A CA 1
ATOM 814 C C . TYR A 1 107 ? -2.637 9.109 8.273 1 93.5 107 TYR A C 1
ATOM 816 O O . TYR A 1 107 ? -2.912 9.906 9.172 1 93.5 107 TYR A O 1
ATOM 824 N N . VAL A 1 108 ? -3.307 8.953 7.172 1 90.5 108 VAL A N 1
ATOM 825 C CA . VAL A 1 108 ? -4.465 9.789 6.867 1 90.5 108 VAL A CA 1
ATOM 826 C C . VAL A 1 108 ? -5.508 9.648 7.973 1 90.5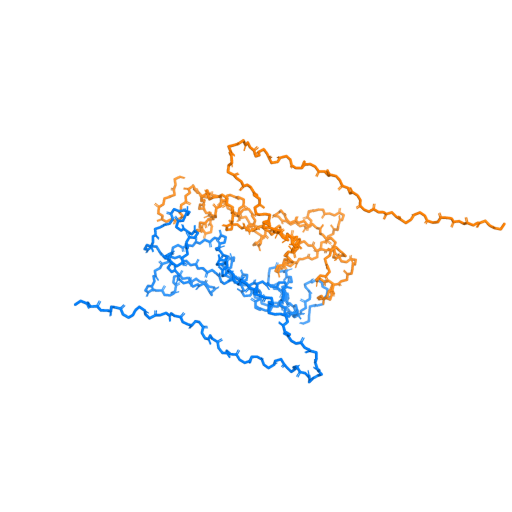 108 VAL A C 1
ATOM 828 O O . VAL A 1 108 ? -6.082 10.648 8.414 1 90.5 108 VAL A O 1
ATOM 831 N N . ASN A 1 109 ? -5.773 8.492 8.414 1 90.81 109 ASN A N 1
ATOM 832 C CA . ASN A 1 109 ? -6.66 8.188 9.523 1 90.81 109 ASN A CA 1
ATOM 833 C C . ASN A 1 109 ? -6.453 6.762 10.039 1 90.81 109 ASN A C 1
ATOM 835 O O . ASN A 1 109 ? -5.562 6.055 9.57 1 90.81 109 ASN A O 1
ATOM 839 N N . ASP A 1 110 ? -7.172 6.344 11.047 1 93.19 110 ASP A N 1
ATOM 840 C CA . ASP A 1 110 ? -6.949 5.062 11.711 1 93.19 110 ASP A CA 1
ATOM 841 C C . ASP A 1 110 ? -7.254 3.898 10.773 1 93.19 110 ASP A C 1
ATOM 843 O O . ASP A 1 110 ? -6.625 2.844 10.859 1 93.19 110 ASP A O 1
ATOM 847 N N . LEU A 1 111 ? -8.219 4.086 9.922 1 90.88 111 LEU A N 1
ATOM 848 C CA . LEU A 1 111 ? -8.523 3.039 8.953 1 90.88 111 LEU A CA 1
ATOM 849 C C . LEU A 1 111 ? -7.34 2.807 8.016 1 90.88 111 LEU A C 1
ATOM 851 O O . LEU A 1 111 ? -6.973 1.66 7.746 1 90.88 111 LEU A O 1
ATOM 855 N N . CYS A 1 112 ? -6.734 3.857 7.531 1 90.38 112 CYS A N 1
ATOM 856 C CA . CYS A 1 112 ? -5.586 3.754 6.637 1 90.38 112 CYS A CA 1
ATOM 857 C C . CYS A 1 112 ? -4.41 3.084 7.336 1 90.38 112 CYS A C 1
ATOM 859 O O . CYS A 1 112 ? -3.658 2.332 6.715 1 90.38 112 CYS A O 1
ATOM 861 N N . ARG A 1 113 ? -4.25 3.365 8.617 1 93.81 113 ARG A N 1
ATOM 862 C CA . ARG A 1 113 ? -3.242 2.672 9.414 1 93.81 113 ARG A CA 1
ATOM 863 C C . ARG A 1 113 ? -3.5 1.169 9.43 1 93.81 113 ARG A C 1
ATOM 865 O O . ARG A 1 113 ? -2.576 0.374 9.242 1 93.81 113 ARG A O 1
ATOM 872 N N . GLU A 1 114 ? -4.762 0.802 9.617 1 92 114 GLU A N 1
ATOM 873 C CA . GLU A 1 114 ? -5.129 -0.611 9.648 1 92 114 GLU A CA 1
ATOM 874 C C . GLU A 1 114 ? -4.902 -1.275 8.297 1 92 114 GLU A C 1
ATOM 876 O O . GLU A 1 114 ? -4.438 -2.416 8.227 1 92 114 GLU A O 1
ATOM 881 N N . LEU A 1 115 ? -5.281 -0.574 7.25 1 89.38 115 LEU A N 1
ATOM 882 C CA . LEU A 1 115 ? -5.051 -1.097 5.906 1 89.38 115 LEU A CA 1
ATOM 883 C C . LEU A 1 115 ? -3.568 -1.357 5.668 1 89.38 115 LEU A C 1
ATOM 885 O O . LEU A 1 115 ? -3.203 -2.346 5.027 1 89.38 115 LEU A O 1
ATOM 889 N N . GLN A 1 116 ? -2.764 -0.454 6.23 1 90.31 116 GLN A N 1
ATOM 890 C CA . GLN A 1 116 ? -1.321 -0.628 6.09 1 90.31 116 GLN A CA 1
ATOM 891 C C . GLN A 1 116 ? -0.838 -1.855 6.859 1 90.31 116 GLN A C 1
ATOM 893 O O . GLN A 1 116 ? 0.1 -2.531 6.434 1 90.31 116 GLN A O 1
ATOM 898 N N . GLU A 1 117 ? -1.444 -2.189 8.016 1 92.88 117 GLU A N 1
ATOM 899 C CA . GLU A 1 117 ? -1.082 -3.393 8.766 1 92.88 117 GLU A CA 1
ATOM 900 C C . GLU A 1 117 ? -1.221 -4.641 7.895 1 92.88 117 GLU A C 1
ATOM 902 O O . GLU A 1 117 ? -0.382 -5.543 7.957 1 92.88 117 GLU A O 1
ATOM 907 N N . CYS A 1 118 ? -2.225 -4.668 7.125 1 90.69 118 CYS A N 1
ATOM 908 C CA . CYS A 1 118 ? -2.424 -5.793 6.219 1 90.69 118 CYS A CA 1
ATOM 909 C C . CYS A 1 118 ? -1.33 -5.84 5.16 1 90.6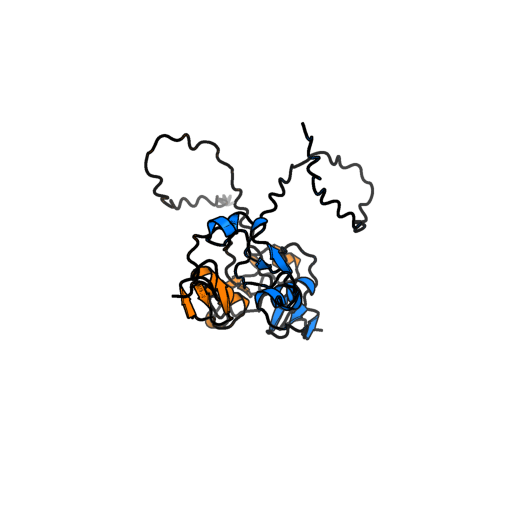9 118 CYS A C 1
ATOM 911 O O . CYS A 1 118 ? -0.765 -6.902 4.891 1 90.69 118 CYS A O 1
ATOM 913 N N . GLU A 1 119 ? -1.001 -4.715 4.551 1 86.31 119 GLU A N 1
ATOM 914 C CA . GLU A 1 119 ? -0.04 -4.648 3.455 1 86.31 119 GLU A CA 1
ATOM 915 C C . GLU A 1 119 ? 1.363 -5.016 3.926 1 86.31 119 GLU A C 1
ATOM 917 O O . GLU A 1 119 ? 2.145 -5.598 3.172 1 86.31 119 GLU A O 1
ATOM 922 N N . ILE A 1 120 ? 1.602 -4.695 5.199 1 87.62 120 ILE A N 1
ATOM 923 C CA . ILE A 1 120 ? 2.957 -4.965 5.664 1 87.62 120 ILE A CA 1
ATOM 924 C C . ILE A 1 120 ? 2.971 -6.25 6.492 1 87.62 120 ILE A C 1
ATOM 926 O O . ILE A 1 120 ? 4.031 -6.703 6.926 1 87.62 120 ILE A O 1
ATOM 930 N N . GLN A 1 121 ? 1.828 -6.805 6.719 1 90.31 121 GLN A N 1
ATOM 931 C CA . GLN A 1 121 ? 1.643 -8.031 7.488 1 90.31 121 GLN A CA 1
ATOM 932 C C . GLN A 1 121 ? 2.334 -7.938 8.844 1 90.31 121 GLN A C 1
ATOM 934 O O . GLN A 1 121 ? 3.041 -8.859 9.258 1 90.31 121 GLN A O 1
ATOM 939 N N . ALA A 1 122 ? 2.205 -6.863 9.516 1 91.44 122 ALA A N 1
ATOM 940 C CA . ALA A 1 122 ? 2.734 -6.574 10.844 1 91.44 122 ALA A CA 1
ATOM 941 C C . ALA A 1 122 ? 1.853 -5.566 11.578 1 91.44 122 ALA A C 1
ATOM 943 O O . ALA A 1 122 ? 1.164 -4.762 10.953 1 91.44 122 ALA A O 1
ATOM 944 N N . PRO A 1 123 ? 1.932 -5.625 12.898 1 94.75 123 PRO A N 1
ATOM 945 C CA . PRO A 1 123 ? 1.125 -4.66 13.648 1 94.75 123 PRO A CA 1
ATOM 946 C C . PRO A 1 123 ? 1.664 -3.234 13.539 1 94.75 123 PRO A C 1
ATOM 948 O O . PRO A 1 123 ? 2.881 -3.029 13.523 1 94.75 123 PRO A O 1
ATOM 951 N N . LEU A 1 124 ? 0.751 -2.297 13.43 1 94.94 124 LEU A N 1
ATOM 952 C CA . LEU A 1 124 ? 1.009 -0.862 13.508 1 94.94 124 LEU A CA 1
ATOM 953 C C . LEU A 1 124 ? 0.097 -0.199 14.531 1 94.94 124 LEU A C 1
ATOM 955 O O . LEU A 1 124 ? -1.079 0.049 14.258 1 94.94 124 LEU A O 1
ATOM 959 N N . ASN A 1 125 ? 0.715 0.16 15.648 1 96.44 125 ASN A N 1
ATOM 960 C CA . ASN A 1 125 ? -0.091 0.726 16.719 1 96.44 125 ASN A CA 1
ATOM 961 C C . ASN A 1 125 ? -0.18 2.246 16.625 1 96.44 125 ASN A C 1
ATOM 963 O O . ASN A 1 125 ? 0.774 2.898 16.188 1 96.44 125 ASN A O 1
ATOM 967 N N . ARG A 1 126 ? -1.346 2.707 17.031 1 96.06 126 ARG A N 1
ATOM 968 C CA . ARG A 1 126 ? -1.512 4.152 17.172 1 96.06 126 ARG A CA 1
ATOM 969 C C . ARG A 1 126 ? -0.666 4.691 18.312 1 96.06 126 ARG A C 1
ATOM 971 O O . ARG A 1 126 ? -0.718 4.172 19.438 1 96.06 126 ARG A O 1
ATOM 978 N N . VAL A 1 127 ? 0.176 5.602 18.047 1 96.94 127 VAL A N 1
ATOM 979 C CA . VAL A 1 127 ? 1.014 6.207 19.078 1 96.94 127 VAL A CA 1
ATOM 980 C C . VAL A 1 127 ? 0.337 7.465 19.609 1 96.94 127 VAL A C 1
ATOM 982 O O . VAL A 1 127 ? 0.197 7.629 20.828 1 96.94 127 VAL A O 1
ATOM 985 N N . CYS A 1 128 ? -0.181 8.391 18.844 1 96.19 128 CYS A N 1
ATOM 986 C CA . CYS A 1 128 ? -0.87 9.625 19.203 1 96.19 128 CYS A CA 1
ATOM 987 C C . CYS A 1 128 ? -1.715 10.141 18.047 1 96.19 128 CYS A C 1
ATOM 989 O O . CYS A 1 128 ? -1.619 9.641 16.938 1 96.19 128 CYS A O 1
ATOM 991 N N . ASN A 1 129 ? -2.666 11.078 18.375 1 94.94 129 ASN A N 1
ATOM 992 C CA . ASN A 1 129 ? -3.42 11.773 17.344 1 94.94 129 ASN A CA 1
ATOM 993 C C . ASN A 1 129 ? -2.635 12.961 16.781 1 94.94 129 ASN A C 1
ATOM 995 O O . ASN A 1 129 ? -1.986 13.688 17.531 1 94.94 129 ASN A O 1
ATOM 999 N N . GLY A 1 130 ? -2.643 13.023 15.508 1 94.25 130 GLY A N 1
ATOM 1000 C CA . GLY A 1 130 ? -1.959 14.141 14.867 1 94.25 130 GLY A CA 1
ATOM 1001 C C . GLY A 1 130 ? -0.765 13.711 14.039 1 94.25 130 GLY A C 1
ATOM 1002 O O . GLY A 1 130 ? -0.675 12.555 13.625 1 94.25 130 GLY A O 1
ATOM 1003 N N . PHE A 1 131 ? 0.106 14.711 13.719 1 93.75 131 PHE A N 1
ATOM 1004 C CA . PHE A 1 131 ? 1.273 14.508 12.867 1 93.75 131 PHE A CA 1
ATOM 1005 C C . PHE A 1 131 ? 2.461 14.016 13.688 1 93.75 131 PHE A C 1
ATOM 1007 O O . PHE A 1 131 ? 2.764 14.57 14.75 1 93.75 131 PHE A O 1
ATOM 1014 N N . CYS A 1 132 ? 3.051 12.992 13.172 1 94.88 132 CYS A N 1
ATOM 1015 C CA . CYS A 1 132 ? 4.312 12.609 13.797 1 94.88 132 CYS A CA 1
ATOM 1016 C C . CYS A 1 132 ? 5.332 13.742 13.703 1 94.88 132 CYS A C 1
ATOM 1018 O O . CYS A 1 132 ? 5.492 14.352 12.641 1 94.88 132 CYS A O 1
ATOM 1020 N N . GLY A 1 133 ? 6.035 14.031 14.836 1 89.69 133 GLY A N 1
ATOM 1021 C CA . GLY A 1 133 ? 7.098 15.023 14.828 1 89.69 133 GLY A CA 1
ATOM 1022 C C . GLY A 1 133 ? 6.59 16.453 14.938 1 89.69 133 GLY A C 1
ATOM 1023 O O . GLY A 1 133 ? 7.379 17.391 14.953 1 89.69 133 GLY A O 1
ATOM 1024 N N . ARG A 1 134 ? 5.422 16.844 15.008 1 88.19 134 ARG A N 1
ATOM 1025 C CA . ARG A 1 134 ? 4.941 18.219 15.125 1 88.19 134 ARG A CA 1
ATOM 1026 C C . ARG A 1 134 ? 3.785 18.312 16.109 1 88.19 134 ARG A C 1
ATOM 1028 O O . ARG A 1 134 ? 3.852 19.062 17.094 1 88.19 134 ARG A O 1
ATOM 1035 N N . GLN A 1 135 ? 2.533 17.812 15.844 1 82.5 135 GLN A N 1
ATOM 1036 C CA . GLN A 1 135 ? 1.318 17.875 16.641 1 82.5 135 GLN A CA 1
ATOM 1037 C C . GLN A 1 135 ? 0.771 16.469 16.922 1 82.5 135 GLN A C 1
ATOM 1039 O O . GLN A 1 135 ? -0.173 16.031 16.266 1 82.5 135 GLN A O 1
ATOM 1044 N N . CYS A 1 136 ? 1.52 15.867 17.953 1 85.81 136 CYS A N 1
ATOM 1045 C CA . CYS A 1 136 ? 1.099 14.531 18.344 1 85.81 136 CYS A CA 1
ATOM 1046 C C . CYS A 1 136 ? 0.597 14.523 19.781 1 85.81 136 CYS A C 1
ATOM 1048 O O . CYS A 1 136 ? 1.394 14.562 20.719 1 85.81 136 CYS A O 1
ATOM 1050 N N . ASN A 1 137 ? -0.778 14.664 19.906 1 82.88 137 ASN A N 1
ATOM 1051 C CA . ASN A 1 137 ? -1.41 14.766 21.219 1 82.88 137 ASN A CA 1
ATOM 1052 C C . ASN A 1 137 ? -2.135 13.469 21.594 1 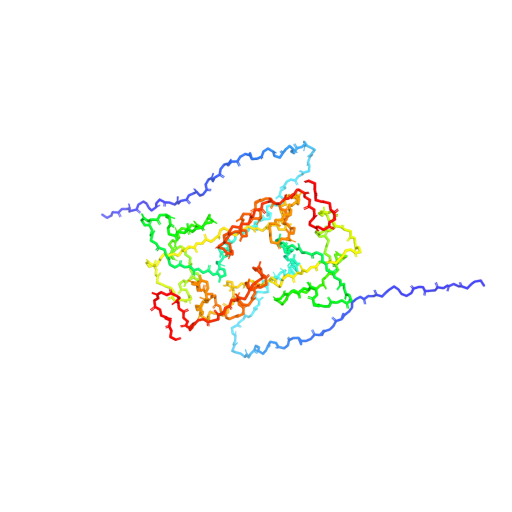82.88 137 ASN A C 1
ATOM 1054 O O . ASN A 1 137 ? -2.66 12.773 20.734 1 82.88 137 ASN A O 1
ATOM 1058 N N . MET B 1 1 ? 7.18 58.656 -18.234 1 27.27 1 MET B N 1
ATOM 1059 C CA . MET B 1 1 ? 6.117 58.062 -17.438 1 27.27 1 MET B CA 1
ATOM 1060 C C . MET B 1 1 ? 5.836 56.625 -17.875 1 27.27 1 MET B C 1
ATOM 1062 O O . MET B 1 1 ? 5.328 56.406 -18.969 1 27.27 1 MET B O 1
ATOM 1066 N N . SER B 1 2 ? 6.574 55.469 -17.594 1 27.81 2 SER B N 1
ATOM 1067 C CA . SER B 1 2 ? 7.191 54.312 -18.266 1 27.81 2 SER B CA 1
ATOM 1068 C C . SER B 1 2 ? 6.277 53.094 -18.266 1 27.81 2 SER B C 1
ATOM 1070 O O . SER B 1 2 ? 5.816 52.688 -17.203 1 27.81 2 SER B O 1
ATOM 1072 N N . GLU B 1 3 ? 5.512 52.781 -19.234 1 25.36 3 GLU B N 1
ATOM 1073 C CA . GLU B 1 3 ? 4.395 51.844 -19.453 1 25.36 3 GLU B CA 1
ATOM 1074 C C . GLU B 1 3 ? 4.848 50.406 -19.391 1 25.36 3 GLU B C 1
ATOM 1076 O O . GLU B 1 3 ? 5.613 49.938 -20.234 1 25.36 3 GLU B O 1
ATOM 1081 N N . ASN B 1 4 ? 5.32 49.719 -18.328 1 22.12 4 ASN B N 1
ATOM 1082 C CA . ASN B 1 4 ? 6.027 48.469 -18.109 1 22.12 4 ASN B CA 1
ATOM 1083 C C . ASN B 1 4 ? 5.191 47.281 -18.562 1 22.12 4 ASN B C 1
ATOM 1085 O O . ASN B 1 4 ? 4.117 47.031 -18.016 1 22.12 4 ASN B O 1
ATOM 1089 N N . SER B 1 5 ? 5.129 46.75 -19.75 1 23.47 5 SER B N 1
ATOM 1090 C CA . SER B 1 5 ? 4.457 45.719 -20.562 1 23.47 5 SER B CA 1
ATOM 1091 C C . SER B 1 5 ? 4.691 44.312 -20.016 1 23.47 5 SER B C 1
ATOM 1093 O O . SER B 1 5 ? 5.816 43.812 -20.047 1 23.47 5 SER B O 1
ATOM 1095 N N . SER B 1 6 ? 4.195 43.812 -18.875 1 20.36 6 SER B N 1
ATOM 1096 C CA . SER B 1 6 ? 4.473 42.625 -18.047 1 20.36 6 SER B CA 1
ATOM 1097 C C . SER B 1 6 ? 4.152 41.344 -18.812 1 20.36 6 SER B C 1
ATOM 1099 O O . SER B 1 6 ? 3.006 41.125 -19.203 1 20.36 6 SER B O 1
ATOM 1101 N N . ILE B 1 7 ? 4.848 40.656 -19.594 1 20.45 7 ILE B N 1
ATOM 1102 C CA . ILE B 1 7 ? 4.832 39.5 -20.484 1 20.45 7 ILE B CA 1
ATOM 1103 C C . ILE B 1 7 ? 4.551 38.219 -19.688 1 20.45 7 ILE B C 1
ATOM 1105 O O . ILE B 1 7 ? 5.32 37.875 -18.781 1 20.45 7 ILE B O 1
ATOM 1109 N N . ARG B 1 8 ? 3.285 37.75 -19.391 1 21.66 8 ARG B N 1
ATOM 1110 C CA . ARG B 1 8 ? 2.727 36.688 -18.562 1 21.66 8 ARG B CA 1
ATOM 1111 C C . ARG B 1 8 ? 3.094 35.312 -19.125 1 21.66 8 ARG B C 1
ATOM 1113 O O . ARG B 1 8 ? 2.914 35.062 -20.328 1 21.66 8 ARG B O 1
ATOM 1120 N N . ALA B 1 9 ? 3.943 34.281 -18.719 1 18.81 9 ALA B N 1
ATOM 1121 C CA . ALA B 1 9 ? 4.695 33.094 -19.141 1 18.81 9 ALA B CA 1
ATOM 1122 C C . ALA B 1 9 ? 3.764 31.922 -19.344 1 18.81 9 ALA B C 1
ATOM 1124 O O . ALA B 1 9 ? 2.965 31.578 -18.469 1 18.81 9 ALA B O 1
ATOM 1125 N N . VAL B 1 10 ? 3.238 31.391 -20.516 1 19.91 10 VAL B N 1
ATOM 1126 C CA . VAL B 1 10 ? 2.516 30.297 -21.141 1 19.91 10 VAL B CA 1
ATOM 1127 C C . VAL B 1 10 ? 3.314 29 -21 1 19.91 10 VAL B C 1
ATOM 1129 O O . VAL B 1 10 ? 4.5 28.953 -21.344 1 19.91 10 VAL B O 1
ATOM 1132 N N . CYS B 1 11 ? 3.021 28.031 -20.156 1 20.53 11 CYS B N 1
ATOM 1133 C CA . CYS B 1 11 ? 3.682 26.781 -19.781 1 20.53 11 CYS B CA 1
ATOM 1134 C C . CYS B 1 11 ? 3.693 25.812 -20.969 1 20.53 11 CYS B C 1
ATOM 1136 O O . CYS B 1 11 ? 2.666 25.219 -21.281 1 20.53 11 CYS B O 1
ATOM 1138 N N . THR B 1 12 ? 4.355 25.703 -22.25 1 21.02 12 THR B N 1
ATOM 1139 C CA . THR B 1 12 ? 4.523 24.984 -23.5 1 21.02 12 THR B CA 1
ATOM 1140 C C . THR B 1 12 ? 5.367 23.719 -23.297 1 21.02 12 THR B C 1
ATOM 1142 O O . THR B 1 12 ? 5.801 23.094 -24.266 1 21.02 12 THR B O 1
ATOM 1145 N N . ARG B 1 13 ? 5.762 23.062 -22.328 1 21.33 13 ARG B N 1
ATOM 1146 C CA . ARG B 1 13 ? 6.988 22.328 -22.625 1 21.33 13 ARG B CA 1
ATOM 1147 C C . ARG B 1 13 ? 6.688 21.062 -23.422 1 21.33 13 ARG B C 1
ATOM 1149 O O . ARG B 1 13 ? 5.727 20.359 -23.125 1 21.33 13 ARG B O 1
ATOM 1156 N N . ARG B 1 14 ? 7.207 20.359 -24.641 1 22.06 14 ARG B N 1
ATOM 1157 C CA . ARG B 1 14 ? 7.309 19.453 -25.781 1 22.06 14 ARG B CA 1
ATOM 1158 C C . ARG B 1 14 ? 7.82 18.078 -25.328 1 22.06 14 ARG B C 1
ATOM 1160 O O . ARG B 1 14 ? 8.258 17.281 -26.156 1 22.06 14 ARG B O 1
ATOM 1167 N N . ARG B 1 15 ? 8.352 17.531 -24.312 1 24.3 15 ARG B N 1
ATOM 1168 C CA . ARG B 1 15 ? 9.273 16.406 -24.484 1 24.3 15 ARG B CA 1
ATOM 1169 C C . ARG B 1 15 ? 8.547 15.172 -24.984 1 24.3 15 ARG B C 1
ATOM 1171 O O . ARG B 1 15 ? 7.457 14.852 -24.516 1 24.3 15 ARG B O 1
ATOM 1178 N N . ARG B 1 16 ? 8.844 14.273 -26.141 1 22.22 16 ARG B N 1
ATOM 1179 C CA . ARG B 1 16 ? 8.562 13.219 -27.109 1 22.22 16 ARG B CA 1
ATOM 1180 C C . ARG B 1 16 ? 8.766 11.844 -26.469 1 22.22 16 ARG B C 1
ATOM 1182 O O . ARG B 1 16 ? 9.883 11.484 -26.094 1 22.22 16 ARG B O 1
ATOM 1189 N N . TYR B 1 17 ? 8.219 11.242 -25.703 1 22.44 17 TYR B N 1
ATOM 1190 C CA . TYR B 1 17 ? 8.266 9.844 -25.312 1 22.44 17 TYR B CA 1
ATOM 1191 C C . TYR B 1 17 ? 7.883 8.938 -26.484 1 22.44 17 TYR B C 1
ATOM 1193 O O . TYR B 1 17 ? 6.773 9.031 -27.016 1 22.44 17 TYR B O 1
ATOM 1201 N N . ASN B 1 18 ? 8.844 8.445 -27.266 1 23.36 18 ASN B N 1
ATOM 1202 C CA . ASN B 1 18 ? 8.758 7.555 -28.406 1 23.36 18 ASN B CA 1
ATOM 1203 C C . ASN B 1 18 ? 8.305 6.156 -28 1 23.36 18 ASN B C 1
ATOM 1205 O O . ASN B 1 18 ? 9.016 5.449 -27.297 1 23.36 18 ASN B O 1
ATOM 1209 N N . VAL B 1 19 ? 7.18 5.852 -27.812 1 23.03 19 VAL B N 1
ATOM 1210 C CA . VAL B 1 19 ? 6.52 4.551 -27.875 1 23.03 19 VAL B CA 1
ATOM 1211 C C . VAL B 1 19 ? 6.688 3.957 -29.266 1 23.03 19 VAL B C 1
ATOM 1213 O O . VAL B 1 19 ? 6.293 4.574 -30.266 1 23.03 19 VAL B O 1
ATOM 1216 N N . LEU B 1 20 ? 7.734 3.252 -29.453 1 24.41 20 LEU B N 1
ATOM 1217 C CA . LEU B 1 20 ? 7.809 2.496 -30.688 1 24.41 20 LEU B CA 1
ATOM 1218 C C . LEU B 1 20 ? 6.613 1.558 -30.828 1 24.41 20 LEU B C 1
ATOM 1220 O O . LEU B 1 20 ? 6.492 0.584 -30.078 1 24.41 20 LEU B O 1
ATOM 1224 N N . LEU B 1 21 ? 5.379 2.029 -31.25 1 25.31 21 LEU B N 1
ATOM 1225 C CA . LEU B 1 21 ? 4.246 1.514 -32 1 25.31 21 LEU B CA 1
ATOM 1226 C C . LEU B 1 21 ? 4.691 1.015 -33.375 1 25.31 21 LEU B C 1
ATOM 1228 O O . LEU B 1 21 ? 5.043 1.812 -34.25 1 25.31 21 LEU B O 1
ATOM 1232 N N . LYS B 1 22 ? 5.34 -0.041 -33.531 1 25.11 22 LYS B N 1
ATOM 1233 C CA . LYS B 1 22 ? 5.414 -0.521 -34.906 1 25.11 22 LYS B CA 1
ATOM 1234 C C . LYS B 1 22 ? 4.02 -0.662 -35.531 1 25.11 22 LYS B C 1
ATOM 1236 O O . LYS B 1 22 ? 3.033 -0.802 -34.812 1 25.11 22 LYS B O 1
ATOM 1241 N N . SER B 1 23 ? 3.654 -0.916 -37.031 1 25.05 23 SER B N 1
ATOM 1242 C CA . SER B 1 23 ? 2.92 -0.805 -38.281 1 25.05 23 SER B CA 1
ATOM 1243 C C . SER B 1 23 ? 1.682 -1.696 -38.281 1 25.05 23 SER B C 1
ATOM 1245 O O . SER B 1 23 ? 0.951 -1.755 -39.281 1 25.05 23 SER B O 1
ATOM 1247 N N . ALA B 1 24 ? 1.456 -2.9 -37.719 1 26.67 24 ALA B N 1
ATOM 1248 C CA . ALA B 1 24 ? 0.363 -3.555 -38.438 1 26.67 24 ALA B CA 1
ATOM 1249 C C . ALA B 1 24 ? -0.933 -2.76 -38.281 1 26.67 24 ALA B C 1
ATOM 1251 O O . ALA B 1 24 ? -1.08 -1.947 -37.375 1 26.67 24 ALA B O 1
ATOM 1252 N N . GLY B 1 25 ? -2.059 -2.654 -39.25 1 26.31 25 GLY B N 1
ATOM 1253 C CA . GLY B 1 25 ? -3.27 -1.991 -39.688 1 26.31 25 GLY B CA 1
ATOM 1254 C C . GLY B 1 25 ? -4.25 -1.701 -38.562 1 26.31 25 GLY B C 1
ATOM 1255 O O . GLY B 1 25 ? -5.406 -1.352 -38.844 1 26.31 25 GLY B O 1
ATOM 1256 N N . ILE B 1 26 ? -4.219 -2.469 -37.438 1 25.66 26 ILE B N 1
ATOM 1257 C CA . ILE B 1 26 ? -5.465 -2.393 -36.688 1 25.66 26 ILE B CA 1
ATOM 1258 C C . ILE B 1 26 ? -5.711 -0.953 -36.25 1 25.66 26 ILE B C 1
ATOM 1260 O O . ILE B 1 26 ? -4.777 -0.255 -35.844 1 25.66 26 ILE B O 1
ATOM 1264 N N . ASN B 1 27 ? -6.754 -0.194 -36.656 1 24.95 27 ASN B N 1
ATOM 1265 C CA . ASN B 1 27 ? -7.41 1.098 -36.469 1 24.95 27 ASN B CA 1
ATOM 1266 C C . ASN B 1 27 ? -7.426 1.531 -35.031 1 24.95 27 ASN B C 1
ATOM 1268 O O . ASN B 1 27 ? -7.992 0.845 -34.156 1 24.95 27 ASN B O 1
ATOM 1272 N N . TRP B 1 28 ? -6.441 2.129 -34.5 1 24.84 28 TRP B N 1
ATOM 1273 C CA . TRP B 1 28 ? -5.934 2.727 -33.281 1 24.84 28 TRP B CA 1
ATOM 1274 C C . TRP B 1 28 ? -6.93 3.732 -32.719 1 24.84 28 TRP B C 1
ATOM 1276 O O . TRP B 1 28 ? -6.617 4.457 -31.766 1 24.84 28 TRP B O 1
ATOM 1286 N N . MET B 1 29 ? -8.109 4.047 -33.375 1 26.55 29 MET B N 1
ATOM 1287 C CA . MET B 1 29 ? -8.633 5.363 -33.031 1 26.55 29 MET B CA 1
ATOM 1288 C C . MET B 1 29 ? -8.992 5.426 -31.547 1 26.55 29 MET B C 1
ATOM 1290 O O . MET B 1 29 ? -9.312 6.496 -31.031 1 26.55 29 MET B O 1
ATOM 1294 N N . LYS B 1 30 ? -9.711 4.488 -31.094 1 27.08 30 LYS B N 1
ATOM 1295 C CA . LYS B 1 30 ? -10.547 4.93 -29.984 1 27.08 30 LYS B CA 1
ATOM 1296 C C . LYS B 1 30 ? -9.688 5.418 -28.812 1 27.08 30 LYS B C 1
ATOM 1298 O O . LYS B 1 30 ? -8.883 4.664 -28.266 1 27.08 30 LYS B O 1
ATOM 1303 N N . VAL B 1 31 ? -9.211 6.656 -28.766 1 26.45 31 VAL B N 1
ATOM 1304 C CA . VAL B 1 31 ? -8.492 7.527 -27.844 1 26.45 31 VAL B CA 1
ATOM 1305 C C . VAL B 1 31 ? -9.07 7.387 -26.438 1 26.45 31 VAL B C 1
ATOM 1307 O O . VAL B 1 31 ? -10.188 7.844 -26.172 1 26.45 31 VAL B O 1
ATOM 1310 N N . VAL B 1 32 ? -9.336 6.258 -25.938 1 27.23 32 VAL B N 1
ATOM 1311 C CA . VAL B 1 32 ? -9.797 6.379 -24.562 1 27.23 32 VAL B CA 1
ATOM 1312 C C . VAL B 1 32 ? -8.883 7.332 -23.797 1 27.23 32 VAL B C 1
ATOM 1314 O O . VAL B 1 32 ? -7.66 7.203 -23.844 1 27.23 32 VAL B O 1
ATOM 1317 N N . SER B 1 33 ? -9.172 8.617 -23.75 1 24.25 33 SER B N 1
ATOM 1318 C CA . SER B 1 33 ? -8.609 9.672 -22.906 1 24.25 33 SER B CA 1
ATOM 1319 C C . SER B 1 33 ? -8.312 9.148 -21.5 1 24.25 33 SER B C 1
ATOM 1321 O O . SER B 1 33 ? -9.227 8.797 -20.75 1 24.25 33 SER B O 1
ATOM 1323 N N . VAL B 1 34 ? -7.531 8.281 -21.422 1 28.58 34 VAL B N 1
ATOM 1324 C CA . VAL B 1 34 ? -7.027 7.941 -20.109 1 28.58 34 VAL B CA 1
ATOM 1325 C C . VAL B 1 34 ? -6.617 9.211 -19.359 1 28.58 34 VAL B C 1
ATOM 1327 O O . VAL B 1 34 ? -5.68 9.906 -19.766 1 28.58 34 VAL B O 1
ATOM 1330 N N . VAL B 1 35 ? -7.52 10.188 -19.078 1 25.78 35 VAL B N 1
ATOM 1331 C CA . VAL B 1 35 ? -7.234 11.258 -18.141 1 25.78 35 VAL B CA 1
ATOM 1332 C C . VAL B 1 35 ? -6.324 10.742 -17.031 1 25.78 35 VAL B C 1
ATOM 1334 O O . VAL B 1 35 ? -6.699 9.828 -16.281 1 25.78 35 VAL B O 1
ATOM 1337 N N . PHE B 1 36 ? -5.168 10.562 -17.359 1 28.89 36 PHE B N 1
ATOM 1338 C CA . PHE B 1 36 ? -4.129 10.383 -16.359 1 28.89 36 PHE B CA 1
ATOM 1339 C C . PHE B 1 36 ? -4.27 11.422 -15.25 1 28.89 36 PHE B C 1
ATOM 1341 O O . PHE B 1 36 ? -3.818 12.562 -15.398 1 28.89 36 PHE B O 1
ATOM 1348 N N . ALA B 1 37 ? -5.422 11.789 -14.797 1 29.36 37 ALA B N 1
ATOM 1349 C CA . ALA B 1 37 ? -5.355 12.547 -13.555 1 29.36 37 ALA B CA 1
ATOM 1350 C C . ALA B 1 37 ? -4.191 12.086 -12.688 1 29.36 37 ALA B C 1
ATOM 1352 O O . ALA B 1 37 ? -4.02 10.883 -12.453 1 29.36 37 ALA B O 1
ATOM 1353 N N . LEU B 1 38 ? -3.035 12.727 -12.969 1 29.47 38 LEU B N 1
ATOM 1354 C CA . LEU B 1 38 ? -1.924 12.68 -12.023 1 29.47 38 LEU B CA 1
ATOM 1355 C C . LEU B 1 38 ? -2.422 12.414 -10.609 1 29.47 38 LEU B C 1
ATOM 1357 O O . LEU B 1 38 ? -2.785 13.344 -9.891 1 29.47 38 LEU B O 1
ATOM 1361 N N . HIS B 1 39 ? -3.412 11.625 -10.5 1 33.84 39 HIS B N 1
ATOM 1362 C CA . HIS B 1 39 ? -3.699 11.328 -9.102 1 33.84 39 HIS B CA 1
ATOM 1363 C C . HIS B 1 39 ? -2.418 11.07 -8.312 1 33.84 39 HIS B C 1
ATOM 1365 O O . HIS B 1 39 ? -1.689 10.117 -8.602 1 33.84 39 HIS B O 1
ATOM 1371 N N . VAL B 1 40 ? -1.653 12.188 -8.148 1 36.12 40 VAL B N 1
ATOM 1372 C CA . VAL B 1 40 ? -0.654 12.023 -7.098 1 36.12 40 VAL B CA 1
ATOM 1373 C C . VAL B 1 40 ? -1.249 11.227 -5.941 1 36.12 40 VAL B C 1
ATOM 1375 O O . VAL B 1 40 ? -2.172 11.688 -5.27 1 36.12 40 VAL B O 1
ATOM 1378 N N . THR B 1 41 ? -1.541 9.922 -6.23 1 47.25 41 THR B N 1
ATOM 1379 C CA . THR B 1 41 ? -1.964 9.117 -5.09 1 47.25 41 THR B CA 1
ATOM 1380 C C . THR B 1 41 ? -1.166 9.492 -3.842 1 47.25 41 THR B C 1
ATOM 1382 O O . THR B 1 41 ? 0.065 9.531 -3.875 1 47.25 41 THR B O 1
ATOM 1385 N N . VAL B 1 42 ? -1.69 10.539 -3.199 1 54.03 42 VAL B N 1
ATOM 1386 C CA . VAL B 1 42 ? -1.105 10.852 -1.901 1 54.03 42 VAL B CA 1
ATOM 1387 C C . VAL B 1 42 ? -0.875 9.57 -1.108 1 54.03 42 VAL B C 1
ATOM 1389 O O . VAL B 1 42 ? -1.709 8.664 -1.131 1 54.03 42 VAL B O 1
ATOM 1392 N N . ALA B 1 43 ? 0.36 9.508 -0.616 1 65 43 ALA B N 1
ATOM 1393 C CA . ALA B 1 43 ? 0.851 8.391 0.191 1 65 43 ALA B CA 1
ATOM 1394 C C . ALA B 1 43 ? -0.061 8.141 1.388 1 65 43 ALA B C 1
ATOM 1396 O O . ALA B 1 43 ? -0.624 9.078 1.958 1 65 43 ALA B O 1
ATOM 1397 N N . ASN B 1 44 ? -0.408 6.934 1.567 1 75.94 44 ASN B N 1
ATOM 1398 C CA . ASN B 1 44 ? -1.142 6.539 2.766 1 75.94 44 ASN B CA 1
ATOM 1399 C C . ASN B 1 44 ? -0.447 7.023 4.035 1 75.94 44 ASN B C 1
ATOM 1401 O O . ASN B 1 44 ? -1.107 7.422 4.996 1 75.94 44 ASN B O 1
ATOM 1405 N N . ALA B 1 45 ? 0.86 7.066 4 1 87.25 45 ALA B N 1
ATOM 1406 C CA . ALA B 1 45 ? 1.638 7.453 5.172 1 87.25 45 ALA B CA 1
ATOM 1407 C C . ALA B 1 45 ? 2.863 8.273 4.773 1 87.25 45 ALA B C 1
ATOM 1409 O O . ALA B 1 45 ? 3.428 8.07 3.695 1 87.25 45 ALA B O 1
ATOM 1410 N N . THR B 1 46 ? 3.186 9.227 5.711 1 90.38 46 THR B N 1
ATOM 1411 C CA . THR B 1 46 ? 4.336 10.07 5.406 1 90.38 46 THR B CA 1
ATOM 1412 C C . THR B 1 46 ? 5.117 10.398 6.676 1 90.38 46 THR B C 1
ATOM 1414 O O . THR B 1 46 ? 4.605 10.234 7.785 1 90.38 46 THR B O 1
ATOM 1417 N N . THR B 1 47 ? 6.391 10.734 6.543 1 93.75 47 THR B N 1
ATOM 1418 C CA . THR B 1 47 ? 7.246 11.383 7.531 1 93.75 47 THR B CA 1
ATOM 1419 C C . THR B 1 47 ? 7.762 12.719 7.004 1 93.75 47 THR B C 1
ATOM 1421 O O . THR B 1 47 ? 7.84 12.93 5.789 1 93.75 47 THR B O 1
ATOM 1424 N N . PHE B 1 48 ? 8.008 13.617 7.969 1 95.19 48 PHE B N 1
ATOM 1425 C CA . PHE B 1 48 ? 8.672 14.844 7.555 1 95.19 48 PHE B CA 1
ATOM 1426 C C . PHE B 1 48 ? 10.117 14.57 7.156 1 95.19 48 PHE B C 1
ATOM 1428 O O . PHE B 1 48 ? 10.734 13.617 7.645 1 95.19 48 PHE B O 1
ATOM 1435 N N . CYS B 1 49 ? 10.57 15.391 6.23 1 96.25 49 CYS B N 1
ATOM 1436 C CA . CYS B 1 49 ? 11.945 15.211 5.77 1 96.25 49 CYS B CA 1
ATOM 1437 C C . CYS B 1 49 ? 12.648 16.547 5.617 1 96.25 49 CYS B C 1
ATOM 1439 O O . CYS B 1 49 ? 12.016 17.609 5.68 1 96.25 49 CYS B O 1
ATOM 1441 N N . ASP B 1 50 ? 14.039 16.484 5.59 1 96.75 50 ASP B N 1
ATOM 1442 C CA . ASP B 1 50 ? 14.906 17.625 5.301 1 96.75 50 ASP B CA 1
ATOM 1443 C C . ASP B 1 50 ? 15.227 17.703 3.811 1 96.75 50 ASP B C 1
ATOM 1445 O O . ASP B 1 50 ? 15.906 16.828 3.27 1 96.75 50 ASP B O 1
ATOM 1449 N N . PRO B 1 51 ? 14.641 18.766 3.127 1 95.31 51 PRO B N 1
ATOM 1450 C CA . PRO B 1 51 ? 14.875 18.859 1.684 1 95.31 51 PRO B CA 1
ATOM 1451 C C . PRO B 1 51 ? 16.359 18.969 1.33 1 95.31 51 PRO B C 1
ATOM 1453 O O . PRO B 1 51 ? 16.75 18.703 0.19 1 95.31 51 PRO B O 1
ATOM 1456 N N . ASP B 1 52 ? 17.266 19.359 2.248 1 96.06 52 ASP B N 1
ATOM 1457 C CA . ASP B 1 52 ? 18.688 19.5 1.988 1 96.06 52 ASP B CA 1
ATOM 1458 C C . ASP B 1 52 ? 19.438 18.219 2.285 1 96.06 52 ASP B C 1
ATOM 1460 O O . ASP B 1 52 ? 20.656 18.141 2.088 1 96.06 52 ASP B O 1
ATOM 1464 N N . ASP B 1 53 ? 18.781 17.141 2.807 1 95.38 53 ASP B N 1
ATOM 1465 C CA . ASP B 1 53 ? 19.375 15.844 3.123 1 95.38 53 ASP B CA 1
ATOM 1466 C C . ASP B 1 53 ? 18.547 14.695 2.551 1 95.38 53 ASP B C 1
ATOM 1468 O O . ASP B 1 53 ? 17.625 14.211 3.205 1 95.38 53 ASP B O 1
ATOM 1472 N N . ALA B 1 54 ? 18.875 14.242 1.43 1 87.19 54 ALA B N 1
ATOM 1473 C CA . ALA B 1 54 ? 18.125 13.203 0.726 1 87.19 54 ALA B CA 1
ATOM 1474 C C . ALA B 1 54 ? 18.094 11.914 1.542 1 87.19 54 ALA B C 1
ATOM 1476 O O . ALA B 1 54 ? 17.203 11.078 1.353 1 87.19 54 ALA B O 1
ATOM 1477 N N . ALA B 1 55 ? 19.047 11.773 2.494 1 92.62 55 ALA B N 1
ATOM 1478 C CA . ALA B 1 55 ? 19.141 10.531 3.252 1 92.62 55 ALA B CA 1
ATOM 1479 C C . ALA B 1 55 ? 18.047 10.445 4.309 1 92.62 55 ALA B C 1
ATOM 1481 O O . ALA B 1 55 ? 17.812 9.375 4.887 1 92.62 55 ALA B O 1
ATOM 1482 N N . THR B 1 56 ? 17.297 11.547 4.449 1 94.62 56 THR B N 1
ATOM 1483 C CA . THR B 1 56 ? 16.203 11.539 5.426 1 94.62 56 THR B CA 1
ATOM 1484 C C . THR B 1 56 ? 15.109 10.57 5.008 1 94.62 56 THR B C 1
ATOM 1486 O O . THR B 1 56 ? 14.391 10.039 5.852 1 94.62 56 THR B O 1
ATOM 1489 N N . CYS B 1 57 ? 14.953 10.344 3.68 1 95.19 57 CYS B N 1
ATOM 1490 C CA . CYS B 1 57 ? 13.992 9.367 3.189 1 95.19 57 CYS B CA 1
ATOM 1491 C C . CYS B 1 57 ? 14.688 8.07 2.779 1 95.19 57 CYS B C 1
ATOM 1493 O O . CYS B 1 57 ? 15.617 8.094 1.974 1 95.19 57 CYS B O 1
ATOM 1495 N N . ARG B 1 58 ? 14.164 6.98 3.322 1 93.25 58 ARG B N 1
ATOM 1496 C CA . ARG B 1 58 ? 14.805 5.688 3.109 1 93.25 58 ARG B CA 1
ATOM 1497 C C . ARG B 1 58 ? 14 4.832 2.137 1 93.25 58 ARG B C 1
ATOM 1499 O O . ARG B 1 58 ? 12.859 5.164 1.812 1 93.25 58 ARG B O 1
ATOM 1506 N N . PHE B 1 59 ? 14.625 3.787 1.536 1 93.06 59 PHE B N 1
ATOM 1507 C CA . PHE B 1 59 ? 14.016 2.729 0.739 1 93.06 59 PHE B CA 1
ATOM 1508 C C . PHE B 1 59 ? 13.344 3.305 -0.499 1 93.06 59 PHE B C 1
ATOM 1510 O O . PHE B 1 59 ? 12.211 2.934 -0.825 1 93.06 59 PHE B O 1
ATOM 1517 N N . GLY B 1 60 ? 14.016 4.223 -1.056 1 90.69 60 GLY B N 1
ATOM 1518 C CA . GLY B 1 60 ? 13.547 4.715 -2.34 1 90.69 60 GLY B CA 1
ATOM 1519 C C . GLY B 1 60 ? 12.539 5.84 -2.211 1 90.69 60 GLY B C 1
ATOM 1520 O O . GLY B 1 60 ? 11.992 6.309 -3.211 1 90.69 60 GLY B O 1
ATOM 1521 N N . GLY B 1 61 ? 12.273 6.316 -0.965 1 91.88 61 GLY B N 1
ATOM 1522 C CA . GLY B 1 61 ? 11.406 7.469 -0.769 1 91.88 61 GLY B CA 1
ATOM 1523 C C . GLY B 1 61 ? 12.023 8.766 -1.269 1 91.88 61 GLY B C 1
ATOM 1524 O O . GLY B 1 61 ? 13.242 8.906 -1.304 1 91.88 61 GLY B O 1
ATOM 1525 N N . LYS B 1 62 ? 11.125 9.625 -1.654 1 91.88 62 LYS B N 1
ATOM 1526 C CA . LYS B 1 62 ? 11.57 10.93 -2.137 1 91.88 62 LYS B CA 1
ATOM 1527 C C . LYS B 1 62 ? 11.062 12.055 -1.24 1 91.88 62 LYS B C 1
ATOM 1529 O O . LYS B 1 62 ? 9.898 12.062 -0.843 1 91.88 62 LYS B O 1
ATOM 1534 N N . CYS B 1 63 ? 12.016 12.961 -0.883 1 95.5 63 CYS B N 1
ATOM 1535 C CA . CYS B 1 63 ? 11.617 14.141 -0.129 1 95.5 63 CYS B CA 1
ATOM 1536 C C . CYS B 1 63 ? 10.883 15.133 -1.023 1 95.5 63 CYS B C 1
ATOM 1538 O O . CYS B 1 63 ? 11.477 15.703 -1.945 1 95.5 63 CYS B O 1
ATOM 1540 N N . THR B 1 64 ? 9.594 15.359 -0.755 1 93.06 64 THR B N 1
ATOM 1541 C CA . THR B 1 64 ? 8.719 16.125 -1.645 1 93.06 64 THR B CA 1
ATOM 1542 C C . THR B 1 64 ? 8.086 17.297 -0.906 1 93.06 64 THR B C 1
ATOM 1544 O O . THR B 1 64 ? 7.668 17.156 0.245 1 93.06 64 THR B O 1
ATOM 1547 N N . SER B 1 65 ? 8.109 18.391 -1.615 1 94.75 65 SER B N 1
ATOM 1548 C CA . SER B 1 65 ? 7.48 19.578 -1.032 1 94.75 65 SER B CA 1
ATOM 1549 C C . SER B 1 65 ? 5.965 19.422 -0.979 1 94.75 65 SER B C 1
ATOM 1551 O O . SER B 1 65 ? 5.34 19.016 -1.962 1 94.75 65 SER B O 1
ATOM 1553 N N . VAL B 1 66 ? 5.434 19.812 0.212 1 92.62 66 VAL B N 1
ATOM 1554 C CA . VAL B 1 66 ? 3.988 19.734 0.396 1 92.62 66 VAL B CA 1
ATOM 1555 C C . VAL B 1 66 ? 3.293 20.75 -0.511 1 92.62 66 VAL B C 1
ATOM 1557 O O . VAL B 1 66 ? 2.152 20.531 -0.93 1 92.62 66 VAL B O 1
ATOM 1560 N N . SER B 1 67 ? 3.926 21.797 -0.927 1 93 67 SER B N 1
ATOM 1561 C CA . SER B 1 67 ? 3.344 22.828 -1.779 1 93 67 SER B CA 1
ATOM 1562 C C . SER B 1 67 ? 2.912 22.266 -3.125 1 93 67 SER B C 1
ATOM 1564 O O . SER B 1 67 ? 2.047 22.828 -3.797 1 93 67 SER B O 1
ATOM 1566 N N . THR B 1 68 ? 3.469 21.125 -3.51 1 88.38 68 THR B N 1
ATOM 1567 C CA . THR B 1 68 ? 3.146 20.516 -4.793 1 88.38 68 THR B CA 1
ATOM 1568 C C . THR B 1 68 ? 2.037 19.484 -4.637 1 88.38 68 THR B C 1
ATOM 1570 O O . THR B 1 68 ? 1.688 18.781 -5.598 1 88.38 68 THR B O 1
ATOM 1573 N N . MET B 1 69 ? 1.474 19.359 -3.438 1 84.25 69 MET B N 1
ATOM 1574 C CA . MET B 1 69 ? 0.443 18.359 -3.145 1 84.25 69 MET B CA 1
ATOM 1575 C C . MET B 1 69 ? -0.771 19.016 -2.494 1 84.25 69 MET B C 1
ATOM 1577 O O . MET B 1 69 ? -0.874 19.062 -1.267 1 84.25 69 MET B O 1
ATOM 1581 N N . PRO B 1 70 ? -1.682 19.406 -3.305 1 83.12 70 PRO B N 1
ATOM 1582 C CA . PRO B 1 70 ? -2.834 20.141 -2.783 1 83.12 70 PRO B CA 1
ATOM 1583 C C . PRO B 1 70 ? -3.605 19.359 -1.723 1 83.12 70 PRO B C 1
ATOM 1585 O O . PRO B 1 70 ? -4.074 19.938 -0.739 1 83.12 70 PRO B O 1
ATOM 1588 N N . VAL B 1 71 ? -3.711 18.109 -1.876 1 82.62 71 VAL B N 1
ATOM 1589 C CA . VAL B 1 71 ? -4.484 17.281 -0.947 1 82.62 71 VAL B CA 1
ATOM 1590 C C . VAL B 1 71 ? -3.854 17.344 0.442 1 82.62 71 VAL B C 1
ATOM 1592 O O . VAL B 1 71 ? -4.562 17.359 1.452 1 82.62 71 VAL B O 1
ATOM 1595 N N . MET B 1 72 ? -2.59 17.469 0.531 1 86.12 72 MET B N 1
ATOM 1596 C CA . MET B 1 72 ? -1.889 17.531 1.812 1 86.12 72 MET B CA 1
ATOM 1597 C C . MET B 1 72 ? -2.17 18.844 2.527 1 86.12 72 MET B C 1
ATOM 1599 O O . MET B 1 72 ? -2.299 18.875 3.752 1 86.12 72 MET B O 1
ATOM 1603 N N . LEU B 1 73 ? -2.205 19.844 1.73 1 86.5 73 LEU B N 1
ATOM 1604 C CA . LEU B 1 73 ? -2.549 21.125 2.311 1 86.5 73 LEU B CA 1
ATOM 1605 C C . LEU B 1 73 ? -3.928 21.078 2.963 1 86.5 73 LEU B C 1
ATOM 1607 O O . LEU B 1 73 ? -4.117 21.609 4.062 1 86.5 73 LEU B O 1
ATOM 1611 N N . SER B 1 74 ? -4.797 20.422 2.254 1 82.81 74 SER B N 1
ATOM 1612 C CA . SER B 1 74 ? -6.152 20.281 2.775 1 82.81 74 SER B CA 1
ATOM 1613 C C . SER B 1 74 ? -6.168 19.422 4.039 1 82.81 74 SER B C 1
ATOM 1615 O O . SER B 1 74 ? -7.086 19.531 4.855 1 82.81 74 SER B O 1
ATOM 1617 N N . HIS B 1 75 ? -5.137 18.672 4.293 1 84.69 75 HIS B N 1
ATOM 1618 C CA . HIS B 1 75 ? -5.043 17.781 5.449 1 84.69 75 HIS B CA 1
ATOM 1619 C C . HIS B 1 75 ? -4.336 18.484 6.613 1 84.69 75 HIS B C 1
ATOM 1621 O O . HIS B 1 75 ? -4.051 17.844 7.633 1 84.69 75 HIS B O 1
ATOM 1627 N N . GLY B 1 76 ? -3.953 19.719 6.488 1 86.12 76 GLY B N 1
ATOM 1628 C CA . GLY B 1 76 ? -3.406 20.484 7.598 1 86.12 76 GLY B CA 1
ATOM 1629 C C . GLY B 1 76 ? -1.894 20.594 7.559 1 86.12 76 GLY B C 1
ATOM 1630 O O . GLY B 1 76 ? -1.281 21.125 8.484 1 86.12 76 GLY B O 1
ATOM 1631 N N . TYR B 1 77 ? -1.315 20.109 6.535 1 90.06 77 TYR B N 1
ATOM 1632 C CA . TYR B 1 77 ? 0.113 20.344 6.348 1 90.06 77 TYR B CA 1
ATOM 1633 C C . TYR B 1 77 ? 0.388 21.781 5.918 1 90.06 77 TYR B C 1
ATOM 1635 O O . TYR B 1 77 ? -0.459 22.422 5.289 1 90.06 77 TYR B O 1
ATOM 1643 N N . ARG B 1 78 ? 1.584 22.234 6.27 1 94.25 78 ARG B N 1
ATOM 1644 C CA . ARG B 1 78 ? 1.988 23.578 5.844 1 94.25 78 ARG B CA 1
ATOM 1645 C C . ARG B 1 78 ? 2.678 23.531 4.484 1 94.25 78 ARG B C 1
ATOM 1647 O O . ARG B 1 78 ? 3.311 22.531 4.133 1 94.25 78 ARG B O 1
ATOM 1654 N N . ALA B 1 79 ? 2.52 24.562 3.729 1 94.94 79 ALA B N 1
ATOM 1655 C CA . ALA B 1 79 ? 3.08 24.656 2.383 1 94.94 79 ALA B CA 1
ATOM 1656 C C . ALA B 1 79 ? 4.594 24.469 2.406 1 94.94 79 ALA B C 1
ATOM 1658 O O . ALA B 1 79 ? 5.176 23.922 1.463 1 94.94 79 ALA B O 1
ATOM 1659 N N . ASN B 1 80 ? 5.289 24.875 3.555 1 95.88 80 ASN B N 1
ATOM 1660 C CA . ASN B 1 80 ? 6.742 24.797 3.627 1 95.88 80 ASN B CA 1
ATOM 1661 C C . ASN B 1 80 ? 7.203 23.453 4.203 1 95.88 80 ASN B C 1
ATOM 1663 O O . ASN B 1 80 ? 8.398 23.25 4.418 1 95.88 80 ASN B O 1
ATOM 1667 N N . ASP B 1 81 ? 6.219 22.625 4.438 1 94.75 81 ASP B N 1
ATOM 1668 C CA . ASP B 1 81 ? 6.57 21.297 4.895 1 94.75 81 ASP B CA 1
ATOM 1669 C C . ASP B 1 81 ? 7.156 20.453 3.758 1 94.75 81 ASP B C 1
ATOM 1671 O O . ASP B 1 81 ? 6.906 20.734 2.584 1 94.75 81 ASP B O 1
ATOM 1675 N N . TYR B 1 82 ? 8.023 19.531 4.137 1 95 82 TYR B N 1
ATOM 1676 C CA . TYR B 1 82 ? 8.531 18.469 3.26 1 95 82 TYR B CA 1
ATOM 1677 C C . TYR B 1 82 ? 8.281 17.094 3.857 1 95 82 TYR B C 1
ATOM 1679 O O . TYR B 1 82 ? 8.438 16.906 5.066 1 95 82 TYR B O 1
ATOM 1687 N N . VAL B 1 83 ? 7.801 16.203 2.975 1 93.88 83 VAL B N 1
ATOM 1688 C CA . VAL B 1 83 ? 7.492 14.875 3.48 1 93.88 83 VAL B CA 1
ATOM 1689 C C . VAL B 1 83 ? 8.117 13.82 2.57 1 93.88 83 VAL B C 1
ATOM 1691 O O . VAL B 1 83 ? 8.391 14.086 1.397 1 93.88 83 VAL B O 1
ATOM 1694 N N . CYS B 1 84 ? 8.414 12.633 3.154 1 93.81 84 CYS B N 1
ATOM 1695 C CA . CYS B 1 84 ? 8.883 11.492 2.373 1 93.81 84 CYS B CA 1
ATOM 1696 C C . CYS B 1 84 ? 7.723 10.789 1.679 1 93.81 84 CYS B C 1
ATOM 1698 O O . CYS B 1 84 ? 6.754 10.391 2.328 1 93.81 84 CYS B O 1
ATOM 1700 N N . MET B 1 85 ? 7.859 10.617 0.429 1 89.44 85 MET B N 1
ATOM 1701 C CA . MET B 1 85 ? 6.828 9.961 -0.365 1 89.44 85 MET B CA 1
ATOM 1702 C C . MET B 1 85 ? 7.387 8.719 -1.055 1 89.44 85 MET B C 1
ATOM 1704 O O . MET B 1 85 ? 8.461 8.766 -1.647 1 89.44 85 MET B O 1
ATOM 1708 N N . CYS B 1 86 ? 6.602 7.645 -0.861 1 87.94 86 CYS B N 1
ATOM 1709 C CA . CYS B 1 86 ? 6.926 6.453 -1.638 1 87.94 86 CYS B CA 1
ATOM 1710 C C . CYS B 1 86 ? 6.285 6.512 -3.02 1 87.94 86 CYS B C 1
ATOM 1712 O O . CYS B 1 86 ? 5.168 7.008 -3.17 1 87.94 86 CYS B O 1
ATOM 1714 N N . PRO B 1 87 ? 7.047 5.984 -4.031 1 82.94 87 PRO B N 1
ATOM 1715 C CA . PRO B 1 87 ? 6.406 5.918 -5.348 1 82.94 87 PRO B CA 1
ATOM 1716 C C . PRO B 1 87 ? 5.152 5.047 -5.348 1 82.94 87 PRO B C 1
ATOM 1718 O O . PRO B 1 87 ? 5.102 4.023 -4.66 1 82.94 87 PRO B O 1
ATOM 1721 N N . ASN B 1 88 ? 4.129 5.617 -5.914 1 73.56 88 ASN B N 1
ATOM 1722 C CA . ASN B 1 88 ? 2.883 4.871 -6.02 1 73.56 88 ASN B CA 1
ATOM 1723 C C . ASN B 1 88 ? 2.639 4.379 -7.441 1 73.56 88 ASN B C 1
ATOM 1725 O O . ASN B 1 88 ? 2.389 5.18 -8.344 1 73.56 88 ASN B O 1
ATOM 1729 N N . MET B 1 89 ? 2.914 3.123 -7.672 1 73.5 89 MET B N 1
ATOM 1730 C CA . MET B 1 89 ? 2.648 2.52 -8.977 1 73.5 89 MET B CA 1
ATOM 1731 C C . MET B 1 89 ? 1.619 1.399 -8.859 1 73.5 89 MET B C 1
ATOM 1733 O O . MET B 1 89 ? 1.554 0.716 -7.832 1 73.5 89 MET B O 1
ATOM 1737 N N . GLN B 1 90 ? 0.839 1.354 -9.875 1 73.44 90 GLN B N 1
ATOM 1738 C CA . GLN B 1 90 ? -0.151 0.283 -9.914 1 73.44 90 GLN B CA 1
ATOM 1739 C C . GLN B 1 90 ? 0.477 -1.033 -10.359 1 73.44 90 GLN B C 1
ATOM 1741 O O . GLN B 1 90 ? 0.608 -1.288 -11.562 1 73.44 90 GLN B O 1
ATOM 1746 N N . CYS B 1 91 ? 0.718 -1.84 -9.406 1 78.5 91 CYS B N 1
ATOM 1747 C CA . CYS B 1 91 ? 1.445 -3.076 -9.68 1 78.5 91 CYS B CA 1
ATOM 1748 C C . CYS B 1 91 ? 0.577 -4.062 -10.445 1 78.5 91 CYS B C 1
ATOM 1750 O O . CYS B 1 91 ? 1.089 -4.871 -11.227 1 78.5 91 CYS B O 1
ATOM 1752 N N . ASN B 1 92 ? -0.696 -3.945 -10.266 1 69 92 ASN B N 1
ATOM 1753 C CA . ASN B 1 92 ? -1.594 -4.91 -10.891 1 69 92 ASN B CA 1
ATOM 1754 C C . ASN B 1 92 ? -1.631 -4.738 -12.406 1 69 92 ASN B C 1
ATOM 1756 O O . ASN B 1 92 ? -2.109 -5.621 -13.125 1 69 92 ASN B O 1
ATOM 1760 N N . MET B 1 93 ? -1.091 -3.686 -12.867 1 71.06 93 MET B N 1
ATOM 1761 C CA . MET B 1 93 ? -1.125 -3.424 -14.305 1 71.06 93 MET B CA 1
ATOM 1762 C C . MET B 1 93 ? 0.248 -3.641 -14.93 1 71.06 93 MET B C 1
ATOM 1764 O O . MET B 1 93 ? 0.428 -3.43 -16.125 1 71.06 93 MET B O 1
ATOM 1768 N N . MET B 1 94 ? 1.093 -4.121 -14.164 1 78.31 94 MET B N 1
ATOM 1769 C CA . MET B 1 94 ? 2.457 -4.285 -14.656 1 78.31 94 MET B CA 1
ATOM 1770 C C . MET B 1 94 ? 2.682 -5.699 -15.18 1 78.31 94 MET B C 1
ATOM 1772 O O . MET B 1 94 ? 1.86 -6.59 -14.945 1 78.31 94 MET B O 1
ATOM 1776 N N . ARG B 1 95 ? 3.775 -5.793 -16.031 1 84.25 95 ARG B N 1
ATOM 1777 C CA . ARG B 1 95 ? 4.156 -7.113 -16.516 1 84.25 95 ARG B CA 1
ATOM 1778 C C . ARG B 1 95 ? 4.367 -8.086 -15.359 1 84.25 95 ARG B C 1
ATOM 1780 O O . ARG B 1 95 ? 5.023 -7.746 -14.367 1 84.25 95 ARG B O 1
ATOM 1787 N N . TYR B 1 96 ? 3.713 -9.219 -15.594 1 86.62 96 TYR B N 1
ATOM 1788 C CA . TYR B 1 96 ? 3.793 -10.227 -14.539 1 86.62 96 TYR B CA 1
ATOM 1789 C C . TYR B 1 96 ? 5.086 -11.023 -14.648 1 86.62 96 TYR B C 1
ATOM 1791 O O . TYR B 1 96 ? 5.352 -11.648 -15.68 1 86.62 96 TYR B O 1
ATOM 1799 N N . ASP B 1 97 ? 5.945 -10.938 -13.781 1 91.75 97 ASP B N 1
ATOM 1800 C CA . ASP B 1 97 ? 7.168 -11.695 -13.531 1 91.75 97 ASP B CA 1
ATOM 1801 C C . ASP B 1 97 ? 7.336 -11.977 -12.039 1 91.75 97 ASP B C 1
ATOM 1803 O O . ASP B 1 97 ? 8.133 -11.32 -11.359 1 91.75 97 ASP B O 1
ATOM 1807 N N . PRO B 1 98 ? 6.605 -13.008 -11.555 1 92.94 98 PRO B N 1
ATOM 1808 C CA . PRO B 1 98 ? 6.422 -13.172 -10.109 1 92.94 98 PRO B CA 1
ATOM 1809 C C . PRO B 1 98 ? 7.723 -13.516 -9.383 1 92.94 98 PRO B C 1
ATOM 1811 O O . PRO B 1 98 ? 8.547 -14.258 -9.914 1 92.94 98 PRO B O 1
ATOM 1814 N N . ILE B 1 99 ? 7.859 -12.938 -8.219 1 95.31 99 ILE B N 1
ATOM 1815 C CA . ILE B 1 99 ? 8.984 -13.227 -7.34 1 95.31 99 ILE B CA 1
ATOM 1816 C C . ILE B 1 99 ? 8.477 -13.492 -5.922 1 95.31 99 ILE B C 1
ATOM 1818 O O . ILE B 1 99 ? 7.535 -12.852 -5.461 1 95.31 99 ILE B O 1
ATOM 1822 N N . CYS B 1 100 ? 9.086 -14.461 -5.309 1 96.75 100 CYS B N 1
ATOM 1823 C CA . CYS B 1 100 ? 8.844 -14.711 -3.893 1 96.75 100 CYS B CA 1
ATOM 1824 C C . CYS B 1 100 ? 9.844 -13.945 -3.027 1 96.75 100 CYS B C 1
ATOM 1826 O O . CYS B 1 100 ? 11.047 -14.008 -3.266 1 96.75 100 CYS B O 1
ATOM 1828 N N . ALA B 1 101 ? 9.289 -13.18 -2.094 1 96.88 101 ALA B N 1
ATOM 1829 C CA . ALA B 1 101 ? 10.164 -12.336 -1.28 1 96.88 101 ALA B CA 1
ATOM 1830 C C . ALA B 1 101 ? 10.336 -12.922 0.12 1 96.88 101 ALA B C 1
ATOM 1832 O O . ALA B 1 101 ? 9.75 -13.953 0.444 1 96.88 101 ALA B O 1
ATOM 1833 N N . SER B 1 102 ? 11.18 -12.312 0.892 1 96.44 102 SER B N 1
ATOM 1834 C CA . SER B 1 102 ? 11.602 -12.797 2.199 1 96.44 102 SER B CA 1
ATOM 1835 C C . SER B 1 102 ? 10.461 -12.75 3.205 1 96.44 102 SER B C 1
ATOM 1837 O O . SER B 1 102 ? 10.539 -13.344 4.281 1 96.44 102 SER B O 1
ATOM 1839 N N . ASP B 1 103 ? 9.367 -12.039 2.951 1 93.12 103 ASP B N 1
ATOM 1840 C CA . ASP B 1 103 ? 8.203 -12.031 3.828 1 93.12 103 ASP B CA 1
ATOM 1841 C C . ASP B 1 103 ? 7.262 -13.188 3.498 1 93.12 103 ASP B C 1
ATOM 1843 O O . ASP B 1 103 ? 6.184 -13.305 4.086 1 93.12 103 ASP B O 1
ATOM 1847 N N . GLY B 1 104 ? 7.652 -13.977 2.48 1 93.44 104 GLY B N 1
ATOM 1848 C CA . GLY B 1 104 ? 6.875 -15.156 2.148 1 93.44 104 GLY B CA 1
ATOM 1849 C C . GLY B 1 104 ? 5.727 -14.867 1.199 1 93.44 104 GLY B C 1
ATOM 1850 O O . GLY B 1 104 ? 4.848 -15.711 1.003 1 93.44 104 GLY B O 1
ATOM 1851 N N . ARG B 1 105 ? 5.812 -13.695 0.619 1 94.44 105 ARG B N 1
ATOM 1852 C CA . ARG B 1 105 ? 4.734 -13.305 -0.283 1 94.44 105 ARG B CA 1
ATOM 1853 C C . ARG B 1 105 ? 5.23 -13.211 -1.721 1 94.44 105 ARG B C 1
ATOM 1855 O O . ARG B 1 105 ? 6.402 -12.898 -1.959 1 94.44 105 ARG B O 1
ATOM 1862 N N . THR B 1 106 ? 4.254 -13.492 -2.604 1 94.44 106 THR B N 1
ATOM 1863 C CA . THR B 1 106 ? 4.555 -13.383 -4.027 1 94.44 106 THR B CA 1
ATOM 1864 C C . THR B 1 106 ? 4.223 -11.984 -4.543 1 94.44 106 THR B C 1
ATOM 1866 O O . THR B 1 106 ? 3.117 -11.484 -4.332 1 94.44 106 THR B O 1
ATOM 1869 N N . TYR B 1 107 ? 5.168 -11.359 -5.148 1 93.75 107 TYR B N 1
ATOM 1870 C CA . TYR B 1 107 ? 4.973 -10.047 -5.746 1 93.75 107 TYR B CA 1
ATOM 1871 C C . TYR B 1 107 ? 4.805 -10.156 -7.258 1 93.75 107 TYR B C 1
ATOM 1873 O O . TYR B 1 107 ? 5.312 -11.086 -7.879 1 93.75 107 TYR B O 1
ATOM 1881 N N . VAL B 1 108 ? 4.102 -9.133 -7.777 1 90.25 108 VAL B N 1
ATOM 1882 C CA . VAL B 1 108 ? 3.83 -9.07 -9.211 1 90.25 108 VAL B CA 1
ATOM 1883 C C . VAL B 1 108 ? 5.145 -9.109 -9.984 1 90.25 108 VAL B C 1
ATOM 1885 O O . VAL B 1 108 ? 5.258 -9.828 -10.984 1 90.25 108 VAL B O 1
ATOM 1888 N N . ASN B 1 109 ? 6.102 -8.391 -9.602 1 90.81 109 ASN B N 1
ATOM 1889 C CA . ASN B 1 109 ? 7.453 -8.375 -10.156 1 90.81 109 ASN B CA 1
ATOM 1890 C C . ASN B 1 109 ? 8.438 -7.691 -9.211 1 90.81 109 ASN B C 1
ATOM 1892 O O . ASN B 1 109 ? 8.086 -7.332 -8.086 1 90.81 109 ASN B O 1
ATOM 1896 N N . ASP B 1 110 ? 9.711 -7.582 -9.602 1 93.25 110 ASP B N 1
ATOM 1897 C CA . ASP B 1 110 ? 10.766 -7.105 -8.711 1 93.25 110 ASP B CA 1
ATOM 1898 C C . ASP B 1 110 ? 10.57 -5.625 -8.375 1 93.25 110 ASP B C 1
ATOM 1900 O O . ASP B 1 110 ? 10.914 -5.184 -7.281 1 93.25 110 ASP B O 1
ATOM 1904 N N . LEU B 1 111 ? 10.047 -4.906 -9.273 1 90.88 111 LEU B N 1
ATOM 1905 C CA . LEU B 1 111 ? 9.773 -3.5 -9.008 1 90.88 111 LEU B CA 1
ATOM 1906 C C . LEU B 1 111 ? 8.727 -3.348 -7.906 1 90.88 111 LEU B C 1
ATOM 1908 O O . LEU B 1 111 ? 8.891 -2.531 -6.996 1 90.88 111 LEU B O 1
ATOM 1912 N N . CYS B 1 112 ? 7.691 -4.148 -7.957 1 90.19 112 CYS B N 1
ATOM 1913 C CA . CYS B 1 112 ? 6.633 -4.098 -6.957 1 90.19 112 CYS B CA 1
ATOM 1914 C C . CYS B 1 112 ? 7.164 -4.488 -5.582 1 90.19 112 CYS B C 1
ATOM 1916 O O . CYS B 1 112 ? 6.742 -3.936 -4.566 1 90.19 112 CYS B O 1
ATOM 1918 N N . ARG B 1 113 ? 8.086 -5.441 -5.555 1 93.88 113 ARG B N 1
ATOM 1919 C CA . ARG B 1 113 ? 8.758 -5.793 -4.309 1 93.88 113 ARG B CA 1
ATOM 1920 C C . ARG B 1 113 ? 9.508 -4.598 -3.734 1 93.88 113 ARG B C 1
ATOM 1922 O O . ARG B 1 113 ? 9.414 -4.32 -2.535 1 93.88 113 ARG B O 1
ATOM 1929 N N . GLU B 1 114 ? 10.203 -3.877 -4.602 1 92.31 114 GLU B N 1
ATOM 1930 C CA . GLU B 1 114 ? 10.961 -2.707 -4.172 1 92.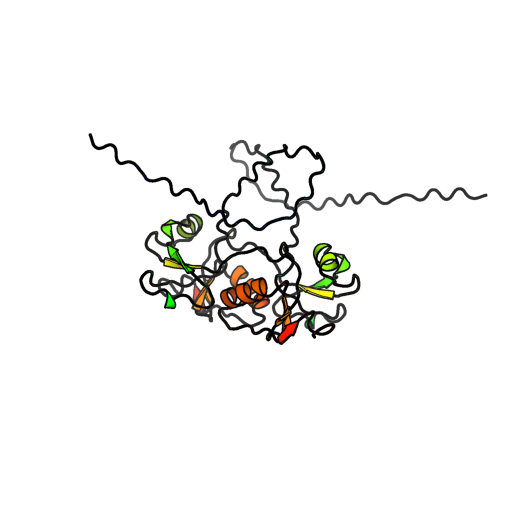31 114 GLU B CA 1
ATOM 1931 C C . GLU B 1 114 ? 10.039 -1.605 -3.664 1 92.31 114 GLU B C 1
ATOM 1933 O O . GLU B 1 114 ? 10.344 -0.935 -2.676 1 92.31 114 GLU B O 1
ATOM 1938 N N . LEU B 1 115 ? 8.938 -1.424 -4.367 1 89.12 115 LEU B N 1
ATOM 1939 C CA . LEU B 1 115 ? 7.965 -0.431 -3.936 1 89.12 115 LEU B CA 1
ATOM 1940 C C . LEU B 1 115 ? 7.441 -0.756 -2.541 1 89.12 115 LEU B C 1
ATOM 1942 O O . LEU B 1 115 ? 7.219 0.146 -1.73 1 89.12 115 LEU B O 1
ATOM 1946 N N . GLN B 1 116 ? 7.301 -2.068 -2.324 1 90.31 116 GLN B N 1
ATOM 1947 C CA . GLN B 1 116 ? 6.836 -2.49 -1.007 1 90.31 116 GLN B CA 1
ATOM 1948 C C . GLN B 1 116 ? 7.883 -2.199 0.065 1 90.31 116 GLN B C 1
ATOM 1950 O O . GLN B 1 116 ? 7.539 -1.886 1.207 1 90.31 116 GLN B O 1
ATOM 1955 N N . GLU B 1 117 ? 9.195 -2.266 -0.255 1 93.31 117 GLU B N 1
ATOM 1956 C CA . GLU B 1 117 ? 10.25 -1.928 0.699 1 93.31 117 GLU B CA 1
ATOM 1957 C C . GLU B 1 117 ? 10.094 -0.498 1.21 1 93.31 117 GLU B C 1
ATOM 1959 O O . GLU B 1 117 ? 10.297 -0.23 2.395 1 93.31 117 GLU B O 1
ATOM 1964 N N . CYS B 1 118 ? 9.727 0.348 0.356 1 90.69 118 CYS B N 1
ATOM 1965 C CA . CYS B 1 118 ? 9.492 1.732 0.751 1 90.69 118 CYS B CA 1
ATOM 1966 C C . CYS B 1 118 ? 8.297 1.835 1.69 1 90.69 118 CYS B C 1
ATOM 1968 O O . CYS B 1 118 ? 8.359 2.523 2.711 1 90.69 118 CYS B O 1
ATOM 1970 N N . GLU B 1 119 ? 7.211 1.134 1.397 1 86.75 119 GLU B N 1
ATOM 1971 C CA . GLU B 1 119 ? 5.969 1.228 2.16 1 86.75 119 GLU B CA 1
ATOM 1972 C C . GLU B 1 119 ? 6.133 0.636 3.557 1 86.75 119 GLU B C 1
ATOM 1974 O O . GLU B 1 119 ? 5.504 1.101 4.512 1 86.75 119 GLU B O 1
ATOM 1979 N N . ILE B 1 120 ? 7.039 -0.313 3.611 1 88.44 120 ILE B N 1
ATOM 1980 C CA . ILE B 1 120 ? 7.18 -0.941 4.922 1 88.44 120 ILE B CA 1
ATOM 1981 C C . ILE B 1 120 ? 8.43 -0.407 5.613 1 88.44 120 ILE B C 1
ATOM 1983 O O . ILE B 1 120 ? 8.695 -0.732 6.773 1 88.44 120 ILE B O 1
ATOM 1987 N N . GLN B 1 121 ? 9.164 0.391 4.898 1 90.62 121 GLN B N 1
ATOM 1988 C CA . GLN B 1 121 ? 10.398 0.987 5.395 1 90.62 121 GLN B CA 1
ATOM 1989 C C . GLN B 1 121 ? 11.336 -0.076 5.969 1 90.62 121 GLN B C 1
ATOM 1991 O O . GLN B 1 121 ? 11.875 0.092 7.062 1 90.62 121 GLN B O 1
ATOM 1996 N N . ALA B 1 122 ? 11.477 -1.156 5.301 1 92.31 122 ALA B N 1
ATOM 1997 C CA . ALA B 1 122 ? 12.336 -2.287 5.633 1 92.31 122 ALA B CA 1
ATOM 1998 C C . ALA B 1 122 ? 12.758 -3.045 4.375 1 92.31 122 ALA B C 1
ATOM 2000 O O . ALA B 1 122 ? 12.055 -3.014 3.361 1 92.31 122 ALA B O 1
ATOM 2001 N N . PRO B 1 123 ? 13.883 -3.754 4.492 1 95.19 123 PRO B N 1
ATOM 2002 C CA . PRO B 1 123 ? 14.312 -4.52 3.318 1 95.19 123 PRO B CA 1
ATOM 2003 C C . PRO B 1 123 ? 13.422 -5.738 3.059 1 95.19 123 PRO B C 1
ATOM 2005 O O . PRO B 1 123 ? 12.977 -6.391 4.004 1 95.19 123 PRO B O 1
ATOM 2008 N N . LEU B 1 124 ? 13.156 -5.977 1.802 1 95.25 124 LEU B N 1
ATOM 2009 C CA . LEU B 1 124 ? 12.5 -7.176 1.292 1 95.25 124 LEU B CA 1
ATOM 2010 C C . LEU B 1 124 ? 13.336 -7.828 0.2 1 95.25 124 LEU B C 1
ATOM 2012 O O . LEU B 1 124 ? 13.367 -7.355 -0.938 1 95.25 124 LEU B O 1
ATOM 2016 N N . ASN B 1 125 ? 13.93 -8.953 0.566 1 96.75 125 ASN B N 1
ATOM 2017 C CA . ASN B 1 125 ? 14.836 -9.602 -0.377 1 96.75 125 ASN B CA 1
ATOM 2018 C C . ASN B 1 125 ? 14.102 -10.617 -1.254 1 96.75 125 ASN B C 1
ATOM 2020 O O . ASN B 1 125 ? 13.164 -11.266 -0.801 1 96.75 125 ASN B O 1
ATOM 2024 N N . ARG B 1 126 ? 14.602 -10.68 -2.459 1 96.25 126 ARG B N 1
ATOM 2025 C CA . ARG B 1 126 ? 14.125 -11.727 -3.354 1 96.25 126 ARG B CA 1
ATOM 2026 C C . ARG B 1 126 ? 14.602 -13.102 -2.887 1 96.25 126 ARG B C 1
ATOM 2028 O O . ARG B 1 126 ? 15.789 -13.297 -2.623 1 96.25 126 ARG B O 1
ATOM 2035 N N . VAL B 1 127 ? 13.727 -13.961 -2.664 1 96.94 127 VAL B N 1
ATOM 2036 C CA . VAL B 1 127 ? 14.078 -15.312 -2.24 1 96.94 127 VAL B CA 1
ATOM 2037 C C . VAL B 1 127 ? 14.203 -16.219 -3.463 1 96.94 127 VAL B C 1
ATOM 2039 O O . VAL B 1 127 ? 15.203 -16.922 -3.625 1 96.94 127 VAL B O 1
ATOM 2042 N N . CYS B 1 128 ? 13.305 -16.266 -4.402 1 96.31 128 CYS B N 1
ATOM 2043 C CA . CYS B 1 128 ? 13.305 -17.062 -5.625 1 96.31 128 CYS B CA 1
ATOM 2044 C C . CYS B 1 128 ? 12.367 -16.453 -6.664 1 96.31 128 CYS B C 1
ATOM 2046 O O . CYS B 1 128 ? 11.609 -15.531 -6.359 1 96.31 128 CYS B O 1
ATOM 2048 N N . ASN B 1 129 ? 12.516 -16.922 -7.949 1 94.94 129 ASN B N 1
ATOM 2049 C CA . ASN B 1 129 ? 11.578 -16.562 -9 1 94.94 129 ASN B CA 1
ATOM 2050 C C . ASN B 1 129 ? 10.344 -17.453 -8.992 1 94.94 129 ASN B C 1
ATOM 2052 O O . ASN B 1 129 ? 10.453 -18.672 -8.805 1 94.94 129 ASN B O 1
ATOM 2056 N N . GLY B 1 130 ? 9.227 -16.797 -9.078 1 94.19 130 GLY B N 1
ATOM 2057 C CA . GLY B 1 130 ? 7.996 -17.562 -9.109 1 94.19 130 GLY B CA 1
ATOM 2058 C C . GLY B 1 130 ? 7.113 -17.328 -7.902 1 94.19 130 GLY B C 1
ATOM 2059 O O . GLY B 1 130 ? 7.242 -16.312 -7.223 1 94.19 130 GLY B O 1
ATOM 2060 N N . PHE B 1 131 ? 6.129 -18.281 -7.711 1 93.5 131 PHE B N 1
ATOM 2061 C CA . PHE B 1 131 ? 5.145 -18.188 -6.641 1 93.5 131 PHE B CA 1
ATOM 2062 C C . PHE B 1 131 ? 5.684 -18.781 -5.348 1 93.5 131 PHE B C 1
ATOM 2064 O O . PHE B 1 131 ? 6.254 -19.875 -5.352 1 93.5 131 PHE B O 1
ATOM 2071 N N . CYS B 1 132 ? 5.508 -18 -4.332 1 94.69 132 CYS B N 1
ATOM 2072 C CA . CYS B 1 132 ? 5.812 -18.609 -3.043 1 94.69 132 CYS B CA 1
ATOM 2073 C C . CYS B 1 132 ? 4.93 -19.828 -2.793 1 94.69 132 CYS B C 1
ATOM 2075 O O . CYS B 1 132 ? 3.721 -19.781 -3.023 1 94.69 132 CYS B O 1
ATOM 2077 N N . GLY B 1 133 ? 5.543 -20.969 -2.324 1 89.69 133 GLY B N 1
ATOM 2078 C CA . GLY B 1 133 ? 4.773 -22.156 -1.95 1 89.69 133 GLY B CA 1
ATOM 2079 C C . GLY B 1 133 ? 4.422 -23.031 -3.133 1 89.69 133 GLY B C 1
ATOM 2080 O O . GLY B 1 133 ? 3.809 -24.094 -2.965 1 89.69 133 GLY B O 1
ATOM 2081 N N . ARG B 1 134 ? 4.598 -22.859 -4.359 1 87.19 134 ARG B N 1
ATOM 2082 C CA . ARG B 1 134 ? 4.254 -23.734 -5.48 1 87.19 134 ARG B CA 1
ATOM 2083 C C . ARG B 1 134 ? 5.387 -23.781 -6.5 1 87.19 134 ARG B C 1
ATOM 2085 O O . ARG B 1 134 ? 5.824 -24.859 -6.891 1 87.19 134 ARG B O 1
ATOM 2092 N N . GLN B 1 135 ? 5.867 -22.734 -7.215 1 82.12 135 GLN B N 1
ATOM 2093 C CA . GLN B 1 135 ? 6.863 -22.641 -8.281 1 82.12 135 GLN B CA 1
ATOM 2094 C C . GLN B 1 135 ? 7.879 -21.531 -7.988 1 82.12 135 GLN B C 1
ATOM 2096 O O . GLN B 1 135 ? 7.887 -20.5 -8.648 1 82.12 135 GLN B O 1
ATOM 2101 N N . CYS B 1 136 ? 8.727 -21.953 -6.98 1 86.19 136 CYS B N 1
ATOM 2102 C CA . CYS B 1 136 ? 9.781 -21 -6.609 1 86.19 136 CYS B CA 1
ATOM 2103 C C . CYS B 1 136 ? 11.156 -21.547 -6.973 1 86.19 136 CYS B C 1
ATOM 2105 O O . CYS B 1 136 ? 11.695 -22.406 -6.273 1 86.19 136 CYS B O 1
ATOM 2107 N N . ASN B 1 137 ? 11.641 -21.141 -8.219 1 82.94 137 ASN B N 1
ATOM 2108 C CA . ASN B 1 137 ? 12.906 -21.641 -8.758 1 82.94 137 ASN B CA 1
ATOM 2109 C C . ASN B 1 137 ? 14.008 -20.594 -8.664 1 82.94 137 ASN B C 1
ATOM 2111 O O . ASN B 1 137 ? 13.742 -19.391 -8.781 1 82.94 137 ASN B O 1
#

Foldseek 3Di:
DDPPPPDDPPPPPDDDPDPPPDDDDDDPPPPPPPVCPVCVVFAPDKDWDDQVDQVRAPLQWGWDFCLVPVVVVVVVDDRRTIITDQDDDDQVPDQAWWFQKPVQAIGRDPVRQSSVCRSVVHDIHTDATDGRPPDGD/DDPPPPDDDDPDDDDDPDPPPDDDPDDPPPPPVPVVPVCVVPDPDKDWDDQVDQVRAPLQWGWDFCLVPVVVVVVVDDRRTIITDQDDDDQVPDQAWWFQKPVQAIGRDPVRQSSVCRVVVHDIHTDATDGRPPDGD

InterPro domains:
  IPR002350 Kazal domain [PF07648] (88-132)
  IPR036058 Kazal domain superfamily [SSF100895] (80-132)

Sequence (274 aa):
MSENSSIRAVCTRRRRYNVLLKSAGINWMKVVSVVFALHVTVANATTFCDPDDAATCRFGGKCTSVSTMPVMLSHGYRANDYVCMCPNMQCNMMRYDPICASDGRTYVNDLCRELQECEIQAPLNRVCNGFCGRQCNMSENSSIRAVCTRRRRYNVLLKSAGINWMKVVSVVFALHVTVANATTFCDPDDAATCRFGGKCTSVSTMPVMLSHGYRANDYVCMCPNMQCNMMRYDPICASDGRTYVNDLCRELQECEIQAPLNRVCNGFCGRQCN